Protein AF-A0A212ADD9-F1 (afdb_monomer)

pLDDT: mean 85.12, std 14.36, range [40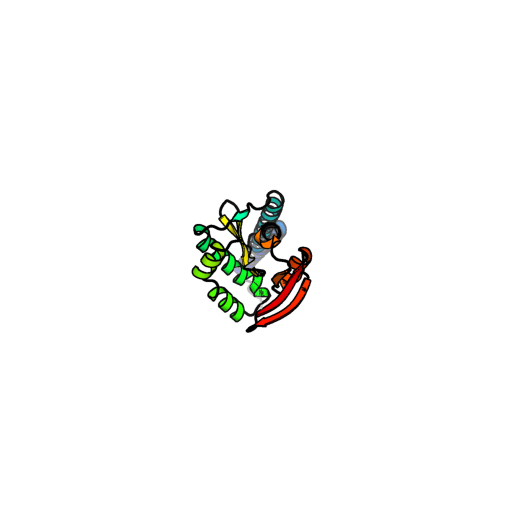.03, 97.88]

Structure (mmCIF, N/CA/C/O backbone):
data_AF-A0A212ADD9-F1
#
_entry.id   AF-A0A212ADD9-F1
#
loop_
_atom_site.group_PDB
_atom_site.id
_atom_site.type_symbol
_atom_site.label_atom_id
_atom_site.label_alt_id
_atom_site.label_comp_id
_atom_site.label_asym_id
_atom_site.label_entity_id
_atom_site.label_seq_id
_atom_site.pdbx_PDB_ins_code
_atom_site.Cartn_x
_atom_site.Cartn_y
_atom_site.Cartn_z
_atom_site.occupancy
_atom_site.B_iso_or_equiv
_atom_site.auth_seq_id
_atom_site.auth_comp_id
_atom_site.auth_asym_id
_atom_site.auth_atom_id
_atom_site.pdbx_PDB_model_num
ATOM 1 N N . MET A 1 1 ? -34.040 -46.787 59.425 1.00 40.03 1 MET A N 1
ATOM 2 C CA . MET A 1 1 ? -32.815 -46.000 59.695 1.00 40.03 1 MET A CA 1
ATOM 3 C C . MET A 1 1 ? -33.076 -44.551 59.298 1.00 40.03 1 MET A C 1
ATOM 5 O O . MET A 1 1 ? -33.265 -44.288 58.118 1.00 40.03 1 MET A O 1
ATOM 9 N N . ALA A 1 2 ? -33.196 -43.635 60.264 1.00 46.44 2 ALA A N 1
ATOM 10 C CA . ALA A 1 2 ? -33.502 -42.228 59.995 1.00 46.44 2 ALA A CA 1
ATOM 11 C C . ALA A 1 2 ? -32.233 -41.482 59.553 1.00 46.44 2 ALA A C 1
ATOM 13 O O . ALA A 1 2 ? -31.226 -41.480 60.258 1.00 46.44 2 ALA A O 1
ATOM 14 N N . LYS A 1 3 ? -32.270 -40.880 58.361 1.00 51.88 3 LYS A N 1
ATOM 15 C CA . LYS A 1 3 ? -31.152 -40.126 57.782 1.00 51.88 3 LYS A CA 1
ATOM 16 C C . LYS A 1 3 ? -31.031 -38.797 58.535 1.00 51.88 3 LYS A C 1
ATOM 18 O O . LYS A 1 3 ? -31.899 -37.940 58.399 1.00 51.88 3 LYS A O 1
ATOM 23 N N . VAL A 1 4 ? -29.988 -38.639 59.351 1.00 55.91 4 VAL A N 1
ATOM 24 C CA . VAL A 1 4 ? -29.702 -37.385 60.065 1.00 55.91 4 VAL A CA 1
ATOM 25 C C . VAL A 1 4 ? -29.345 -36.323 59.026 1.00 55.91 4 VAL A C 1
ATOM 27 O O . VAL A 1 4 ? -28.255 -36.328 58.459 1.00 55.91 4 VAL A O 1
ATOM 30 N N . VAL A 1 5 ? -30.294 -35.441 58.716 1.00 61.91 5 VAL A N 1
ATOM 31 C CA . VAL A 1 5 ? -30.073 -34.323 57.795 1.00 61.91 5 VAL A CA 1
ATOM 32 C C . VAL A 1 5 ? -29.428 -33.190 58.583 1.00 61.91 5 VAL A C 1
ATOM 34 O O . VAL A 1 5 ? -30.044 -32.608 59.475 1.00 61.91 5 VAL A O 1
ATOM 37 N N . ASN A 1 6 ? -28.177 -32.868 58.256 1.00 74.00 6 ASN A N 1
ATOM 38 C CA . ASN A 1 6 ? -27.469 -31.743 58.853 1.00 74.00 6 ASN A CA 1
ATOM 39 C C . ASN A 1 6 ? -28.116 -30.421 58.400 1.00 74.00 6 ASN A C 1
ATOM 41 O O . ASN A 1 6 ? -27.891 -29.919 57.296 1.00 74.00 6 ASN A O 1
ATOM 45 N N . LEU A 1 7 ? -28.938 -29.851 59.280 1.00 70.62 7 LEU A N 1
ATOM 46 C CA . LEU A 1 7 ? -29.730 -28.648 59.016 1.00 70.62 7 LEU A CA 1
ATOM 47 C C . LEU A 1 7 ? -28.865 -27.424 58.654 1.00 70.62 7 LEU A C 1
ATOM 49 O O . LEU A 1 7 ? -29.314 -26.559 57.898 1.00 70.62 7 LEU A O 1
ATOM 53 N N . ARG A 1 8 ? -27.611 -27.354 59.130 1.00 73.81 8 ARG A N 1
ATOM 54 C CA . ARG A 1 8 ? -26.680 -26.261 58.790 1.00 73.8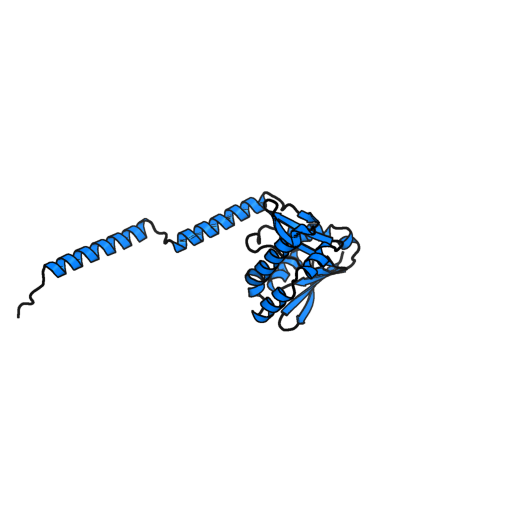1 8 ARG A CA 1
ATOM 55 C C . ARG A 1 8 ? -26.202 -26.355 57.344 1.00 73.81 8 ARG A C 1
ATOM 57 O O . ARG A 1 8 ? -26.135 -25.342 56.649 1.00 73.81 8 ARG A O 1
ATOM 64 N N . GLU A 1 9 ? -25.907 -27.561 56.874 1.00 73.38 9 GLU A N 1
ATOM 65 C CA . GLU A 1 9 ? -25.485 -27.796 55.491 1.00 73.38 9 GLU A CA 1
ATOM 66 C C . GLU A 1 9 ? -26.632 -27.566 54.509 1.00 73.38 9 GLU A C 1
ATOM 68 O O . GLU A 1 9 ? -26.430 -26.925 53.477 1.00 73.38 9 GLU A O 1
ATOM 73 N N . ALA A 1 10 ? -27.848 -27.986 54.872 1.00 76.38 10 ALA A N 1
ATOM 74 C CA . ALA A 1 10 ? -29.056 -27.727 54.093 1.00 76.38 10 ALA A CA 1
ATOM 75 C C . ALA A 1 10 ? -29.343 -26.219 53.955 1.00 76.38 10 ALA A C 1
ATOM 77 O O . ALA A 1 10 ? -29.654 -25.740 52.861 1.00 76.38 10 ALA A O 1
ATOM 78 N N . ARG A 1 11 ? -29.168 -25.444 55.035 1.00 77.62 11 ARG A N 1
ATOM 79 C CA . ARG A 1 11 ? -29.297 -23.978 55.002 1.00 77.62 11 ARG A CA 1
ATOM 80 C C . ARG A 1 11 ? -28.230 -23.330 54.117 1.00 77.62 11 ARG A C 1
ATOM 82 O O . ARG A 1 11 ? -28.560 -22.523 53.253 1.00 77.62 11 ARG A O 1
ATOM 89 N N . LYS A 1 12 ? -26.966 -23.738 54.263 1.00 80.88 12 LYS A N 1
ATOM 90 C CA . LYS A 1 12 ? -25.846 -23.225 53.456 1.00 80.88 12 LYS A CA 1
ATOM 91 C C . LYS A 1 12 ? -25.988 -23.584 51.971 1.00 80.88 12 LYS A C 1
ATOM 93 O O . LYS A 1 12 ? -25.583 -22.816 51.101 1.00 80.88 12 LYS A O 1
ATOM 98 N N . ALA A 1 13 ? -26.551 -24.751 51.656 1.00 79.94 13 ALA A N 1
ATOM 99 C CA . ALA A 1 13 ? -26.873 -25.148 50.288 1.00 79.94 13 ALA A CA 1
ATOM 100 C C . ALA A 1 13 ? -27.988 -24.278 49.690 1.00 79.94 13 ALA A C 1
ATOM 102 O O . ALA A 1 13 ? -27.814 -23.775 48.581 1.00 79.94 13 ALA A O 1
ATOM 103 N N . ARG A 1 14 ? -29.067 -24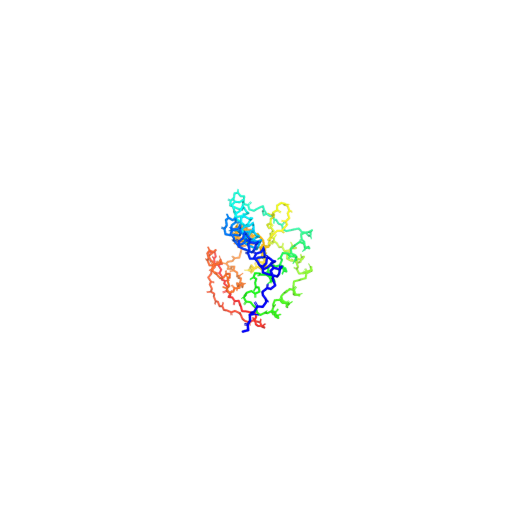.022 50.445 1.00 78.12 14 ARG A N 1
ATOM 104 C CA . ARG A 1 14 ? -30.151 -23.120 50.024 1.00 78.12 14 ARG A CA 1
ATOM 105 C C . ARG A 1 14 ? -29.662 -21.695 49.770 1.00 78.12 14 ARG A C 1
ATOM 107 O O . ARG A 1 14 ? -29.963 -21.156 48.716 1.00 78.12 14 ARG A O 1
ATOM 114 N N . GLU A 1 15 ? -28.849 -21.129 50.664 1.00 85.06 15 GLU A N 1
ATOM 115 C CA . GLU A 1 15 ? -28.294 -19.773 50.497 1.00 85.06 15 GLU A CA 1
ATOM 116 C C . GLU A 1 15 ? -27.381 -19.633 49.267 1.00 85.06 15 GLU A C 1
ATOM 118 O O . GLU A 1 15 ? -27.330 -18.579 48.635 1.00 85.06 15 GLU A O 1
ATOM 123 N N . ARG A 1 16 ? -26.641 -20.688 48.908 1.00 81.94 16 ARG A N 1
ATOM 124 C CA . ARG A 1 16 ? -25.825 -20.693 47.683 1.00 81.94 16 ARG A CA 1
ATOM 125 C C . ARG A 1 16 ? -26.679 -20.822 46.425 1.00 81.94 16 ARG A C 1
ATOM 127 O O . ARG A 1 16 ? -26.340 -20.215 45.413 1.00 81.94 16 ARG A O 1
ATOM 134 N N . ALA A 1 17 ? -27.760 -21.598 46.488 1.00 84.25 17 ALA A N 1
ATOM 135 C CA . ALA A 1 17 ? -28.694 -21.752 45.380 1.00 84.25 17 ALA A CA 1
ATOM 136 C C . ALA A 1 17 ? -29.438 -20.441 45.082 1.00 84.25 17 ALA A C 1
ATOM 138 O O . ALA A 1 17 ? -29.514 -20.054 43.919 1.00 84.25 17 ALA A O 1
ATOM 139 N N . THR A 1 18 ? -29.896 -19.713 46.108 1.00 83.94 18 THR A N 1
ATOM 140 C CA . THR A 1 18 ? -30.533 -18.399 45.920 1.00 83.94 18 THR A CA 1
ATOM 141 C C . THR A 1 18 ? -29.576 -17.370 45.329 1.00 83.94 18 THR A C 1
ATOM 143 O O . THR A 1 18 ? -29.937 -16.727 44.351 1.00 83.94 18 THR A O 1
ATOM 146 N N . ARG A 1 19 ? -28.329 -17.269 45.814 1.00 81.44 19 ARG A N 1
ATOM 147 C CA . ARG A 1 19 ? -27.345 -16.331 45.232 1.00 81.44 19 ARG A CA 1
ATOM 148 C C . ARG A 1 19 ? -26.979 -16.645 43.780 1.00 81.44 19 ARG A C 1
ATOM 150 O O . ARG A 1 19 ? -26.745 -15.720 43.011 1.00 81.44 19 ARG A O 1
ATOM 157 N N . ARG A 1 20 ? -26.904 -17.928 43.394 1.00 77.69 20 ARG A N 1
ATOM 158 C CA . ARG A 1 20 ? -26.702 -18.311 41.983 1.00 77.69 20 ARG A CA 1
ATOM 159 C C . ARG A 1 20 ? -27.896 -17.903 41.128 1.00 77.69 20 ARG A C 1
ATOM 161 O O . ARG A 1 20 ? -27.691 -17.242 40.123 1.00 77.69 20 ARG A O 1
ATOM 168 N N . ALA A 1 21 ? -29.114 -18.203 41.576 1.00 77.62 21 ALA A N 1
ATOM 169 C CA . ALA A 1 21 ? -30.329 -17.813 40.866 1.00 77.62 21 ALA A CA 1
ATOM 170 C C . ALA A 1 21 ? -30.465 -16.285 40.726 1.00 77.62 21 ALA A C 1
ATOM 172 O O . ALA A 1 21 ? -30.852 -15.802 39.669 1.00 77.62 21 ALA A O 1
ATOM 173 N N . GLU A 1 22 ? -30.097 -15.513 41.753 1.00 76.62 22 GLU A N 1
ATOM 174 C CA . GLU A 1 22 ? -30.037 -14.045 41.685 1.00 76.62 22 GLU A CA 1
ATOM 175 C C . GLU A 1 22 ? -28.942 -13.550 40.731 1.00 76.62 22 GLU A C 1
ATOM 177 O O . GLU A 1 22 ? -29.154 -12.582 40.004 1.00 76.62 22 GLU A O 1
ATOM 182 N N . GLY A 1 23 ? -27.780 -14.210 40.704 1.00 72.56 23 GLY A N 1
ATOM 183 C CA . GLY A 1 23 ? -26.703 -13.927 39.754 1.00 72.56 23 GLY A CA 1
ATOM 184 C C . GLY A 1 23 ? -27.125 -14.169 38.305 1.00 72.56 23 GLY A C 1
ATOM 185 O O . GLY A 1 23 ? -26.918 -13.299 37.462 1.00 72.56 23 GLY A O 1
ATOM 186 N N . ASP A 1 24 ? -27.786 -15.295 38.041 1.00 71.00 24 ASP A N 1
ATOM 187 C CA . ASP A 1 24 ? -28.308 -15.665 36.723 1.00 71.00 24 ASP A CA 1
ATOM 188 C C . ASP A 1 24 ? -29.462 -14.739 36.303 1.00 71.00 24 ASP A C 1
ATOM 190 O O . ASP A 1 24 ? -29.506 -14.274 35.165 1.00 71.00 24 ASP A O 1
ATOM 194 N N . ALA A 1 25 ? -30.357 -14.382 37.232 1.00 67.88 25 ALA A N 1
ATOM 195 C CA . ALA A 1 25 ? -31.442 -13.433 36.992 1.00 67.88 25 ALA A CA 1
ATOM 196 C C . ALA A 1 25 ? -30.924 -12.012 36.727 1.00 67.88 25 ALA A C 1
ATOM 198 O O . ALA A 1 25 ? -31.444 -11.328 35.850 1.00 67.88 25 ALA A O 1
ATOM 199 N N . ASN A 1 26 ? -29.879 -11.563 37.429 1.00 66.62 26 ASN A N 1
ATOM 200 C CA . ASN A 1 26 ? -29.232 -10.280 37.158 1.00 66.62 26 ASN A CA 1
ATOM 201 C C . ASN A 1 26 ? -28.443 -10.312 35.841 1.00 66.62 26 ASN A C 1
ATOM 203 O O . ASN A 1 26 ? -28.488 -9.346 35.085 1.00 66.62 26 ASN A O 1
ATOM 207 N N . ALA A 1 27 ? -27.779 -11.421 35.513 1.00 64.19 27 ALA A N 1
ATOM 208 C CA . ALA A 1 27 ? -27.134 -11.601 34.215 1.00 64.19 27 ALA A CA 1
ATOM 209 C C . ALA A 1 27 ? -28.157 -11.573 33.068 1.00 64.19 27 ALA A C 1
ATOM 211 O O . ALA A 1 27 ? -27.908 -10.919 32.064 1.00 64.19 27 ALA A O 1
ATOM 212 N N . ALA A 1 28 ? -29.331 -12.189 33.238 1.00 63.34 28 ALA A N 1
ATOM 213 C CA . ALA A 1 28 ? -30.429 -12.134 32.273 1.00 63.34 28 ALA A CA 1
ATOM 214 C C . ALA A 1 28 ? -31.087 -10.741 32.197 1.00 63.34 28 ALA A C 1
ATOM 216 O O . ALA A 1 28 ? -31.430 -10.274 31.113 1.00 63.34 28 ALA A O 1
ATOM 217 N N . LYS A 1 29 ? -31.237 -10.047 33.334 1.00 57.06 29 LYS A N 1
ATOM 218 C CA . LYS A 1 29 ? -31.880 -8.723 33.429 1.00 57.06 29 LYS A CA 1
ATOM 219 C C . LYS A 1 29 ? -30.995 -7.579 32.927 1.00 57.06 29 LYS A C 1
ATOM 221 O O . LYS A 1 29 ? -31.513 -6.568 32.465 1.00 57.06 29 LYS A O 1
ATOM 226 N N . PHE A 1 30 ? -29.674 -7.735 32.993 1.00 59.16 30 PHE A N 1
ATOM 227 C CA . PHE A 1 30 ? -28.687 -6.724 32.594 1.00 59.16 30 PHE A CA 1
ATOM 228 C C . PHE A 1 30 ? -27.772 -7.223 31.458 1.00 59.16 30 PHE A C 1
ATOM 230 O O . PHE A 1 30 ? -26.610 -6.820 31.372 1.00 59.16 30 PHE A O 1
ATOM 237 N N . GLY A 1 31 ? -28.311 -8.117 30.617 1.00 60.88 31 GLY A N 1
ATOM 238 C CA . GLY A 1 31 ? -27.663 -9.017 29.653 1.00 60.88 31 GLY A CA 1
ATOM 239 C C . GLY A 1 31 ? -26.659 -8.435 28.673 1.00 60.88 31 GLY A C 1
ATOM 240 O O . GLY A 1 31 ? -26.909 -8.403 27.474 1.00 60.88 31 GLY A O 1
ATOM 241 N N . ARG A 1 32 ? -25.484 -8.064 29.187 1.00 65.06 32 ARG A N 1
ATOM 242 C CA . ARG A 1 32 ? -24.232 -8.016 28.429 1.00 65.06 32 ARG A CA 1
ATOM 243 C C . ARG A 1 32 ? -23.091 -8.470 29.319 1.00 65.06 32 ARG A C 1
ATOM 245 O O . ARG A 1 32 ? -22.771 -7.812 30.320 1.00 65.06 32 ARG A O 1
ATOM 252 N N . THR A 1 33 ? -22.463 -9.571 28.939 1.00 69.75 33 THR A N 1
ATOM 253 C CA . THR A 1 33 ? -21.185 -10.020 29.487 1.00 69.75 33 THR A CA 1
ATOM 254 C C . THR A 1 33 ? -20.092 -8.989 29.187 1.00 69.75 33 THR A C 1
ATOM 256 O O . THR A 1 33 ? -20.212 -8.153 28.290 1.00 69.75 33 THR A O 1
ATOM 259 N N . LYS A 1 34 ? -18.987 -9.024 29.938 1.00 61.81 34 LYS A N 1
ATOM 260 C CA . LYS A 1 34 ? -17.857 -8.105 29.717 1.00 61.81 34 LYS A CA 1
ATOM 261 C C . LYS A 1 34 ? -17.289 -8.210 28.293 1.00 61.81 34 LYS A C 1
ATOM 263 O O . LYS A 1 34 ? -16.933 -7.191 27.713 1.00 61.81 34 LYS A O 1
ATOM 268 N N . ALA A 1 35 ? -17.236 -9.422 27.738 1.00 62.78 35 ALA A N 1
ATOM 269 C CA . ALA A 1 35 ? -16.762 -9.665 26.378 1.00 62.78 35 ALA A CA 1
ATOM 270 C C . ALA A 1 35 ? -17.698 -9.050 25.323 1.00 62.78 35 ALA A C 1
ATOM 272 O O . ALA A 1 35 ? -17.221 -8.412 24.391 1.00 62.78 35 ALA A O 1
ATOM 273 N N . GLU A 1 36 ? -19.016 -9.166 25.499 1.00 66.44 36 GLU A N 1
ATOM 274 C CA . GLU A 1 36 ? -20.003 -8.555 24.595 1.00 66.44 36 GLU A CA 1
ATOM 275 C C . GLU A 1 36 ? -19.952 -7.027 24.644 1.00 66.44 36 GLU A C 1
ATOM 277 O O . GLU A 1 36 ? -19.970 -6.393 23.594 1.00 66.44 36 GLU A O 1
ATOM 282 N N . ARG A 1 37 ? -19.793 -6.430 25.836 1.00 67.62 37 ARG A N 1
ATOM 283 C CA . ARG A 1 37 ? -19.593 -4.975 25.966 1.00 67.62 37 ARG A CA 1
ATOM 284 C C . ARG A 1 37 ? -18.328 -4.512 25.253 1.00 67.62 37 ARG A C 1
ATOM 286 O O . ARG A 1 37 ? -18.373 -3.518 24.548 1.00 67.62 37 ARG A O 1
ATOM 293 N N . GLN A 1 38 ? -17.226 -5.250 25.383 1.00 68.00 38 GLN A N 1
ATOM 294 C CA . GLN A 1 38 ? -15.979 -4.924 24.684 1.00 68.00 38 GLN A CA 1
ATOM 295 C C . GLN A 1 38 ? -16.105 -5.072 23.164 1.00 68.00 38 GLN A C 1
ATOM 297 O O . GLN A 1 38 ? -15.567 -4.251 22.425 1.00 68.00 38 GLN A O 1
ATOM 302 N N . MET A 1 39 ? -16.823 -6.089 22.678 1.00 57.88 39 MET A N 1
ATOM 303 C CA . MET A 1 39 ? -17.095 -6.244 21.247 1.00 57.88 39 MET A CA 1
ATOM 304 C C . MET A 1 39 ? -18.010 -5.137 20.717 1.00 57.88 39 MET A C 1
ATOM 306 O O . MET A 1 39 ? -17.749 -4.618 19.634 1.00 57.88 39 MET A O 1
ATOM 310 N N . GLU A 1 40 ? -19.042 -4.743 21.466 1.00 66.00 40 GLU A N 1
ATOM 311 C CA . GLU A 1 40 ? -19.908 -3.610 21.125 1.00 66.00 40 GLU A CA 1
ATOM 312 C C . GLU A 1 40 ? -19.155 -2.283 21.161 1.00 66.00 40 GLU A C 1
ATOM 314 O O . GLU A 1 40 ? -19.289 -1.506 20.228 1.00 66.00 40 GLU A O 1
ATOM 319 N N . GLU A 1 41 ? -18.332 -2.021 22.175 1.00 63.88 41 GLU A N 1
ATOM 320 C CA . GLU A 1 41 ? -17.497 -0.816 22.248 1.00 63.88 41 GLU A CA 1
ATOM 321 C C . GLU A 1 41 ? -16.495 -0.768 21.093 1.00 63.88 41 GLU A C 1
ATOM 323 O O . GLU A 1 41 ? -16.328 0.275 20.463 1.00 63.88 41 GLU A O 1
ATOM 328 N N . ALA A 1 42 ? -15.875 -1.899 20.747 1.00 61.56 42 ALA A N 1
ATOM 329 C CA . ALA A 1 42 ? -15.003 -1.993 19.582 1.00 61.56 42 ALA A CA 1
ATOM 330 C C . ALA A 1 42 ? -15.776 -1.792 18.268 1.00 61.56 42 ALA A C 1
ATOM 332 O O . ALA A 1 42 ? -15.267 -1.149 17.348 1.00 61.56 42 ALA A O 1
ATOM 333 N N . ARG A 1 43 ? -17.004 -2.315 18.164 1.00 64.62 43 ARG A N 1
ATOM 334 C CA . ARG A 1 43 ? -17.872 -2.153 16.989 1.00 64.62 43 ARG A CA 1
ATOM 335 C C . ARG A 1 43 ? -18.363 -0.715 16.852 1.00 64.62 43 ARG A C 1
ATOM 337 O O . ARG A 1 43 ? -18.207 -0.152 15.779 1.00 64.62 43 ARG A O 1
ATOM 344 N N . ALA A 1 44 ? -18.843 -0.104 17.929 1.00 55.88 44 ALA A N 1
ATOM 345 C CA . ALA A 1 44 ? -19.264 1.292 17.992 1.00 55.88 44 ALA A CA 1
ATOM 346 C C . ALA A 1 44 ? -18.085 2.251 17.773 1.00 55.88 44 ALA A C 1
ATOM 348 O O . ALA A 1 44 ? -18.237 3.282 17.125 1.00 55.88 44 ALA A O 1
ATOM 349 N N . GLY A 1 45 ? -16.891 1.898 18.258 1.00 59.62 45 GLY A N 1
ATOM 350 C CA . GLY A 1 45 ? -15.647 2.602 17.956 1.00 59.62 45 GLY A CA 1
ATOM 351 C C . GLY A 1 45 ? -15.320 2.556 16.464 1.00 59.62 45 GLY A C 1
ATOM 352 O O . GLY A 1 45 ? -15.047 3.595 15.870 1.00 59.62 45 GLY A O 1
ATOM 353 N N . LYS A 1 46 ? -15.426 1.380 15.830 1.00 56.47 46 LYS A N 1
ATOM 354 C CA . LYS A 1 46 ? -15.288 1.236 14.370 1.00 56.47 46 LYS A CA 1
ATOM 355 C C . LYS A 1 46 ? -16.367 2.001 13.605 1.00 56.47 46 LYS A C 1
ATOM 357 O O . LYS A 1 46 ? -16.037 2.626 12.611 1.00 56.47 46 LYS A O 1
ATOM 362 N N . GLU A 1 47 ? -17.616 1.983 14.066 1.00 44.75 47 GLU A N 1
ATOM 363 C CA . GLU A 1 47 ? -18.754 2.676 13.442 1.00 44.75 47 GLU A CA 1
ATOM 364 C C . GLU A 1 47 ? -18.619 4.198 13.518 1.00 44.75 47 GLU A C 1
ATOM 366 O O . GLU A 1 47 ? -18.785 4.875 12.508 1.00 44.75 47 GLU A O 1
ATOM 371 N N . ARG A 1 48 ? -18.238 4.754 14.675 1.00 54.81 48 ARG A N 1
ATOM 372 C CA . ARG A 1 48 ? -17.917 6.186 14.797 1.00 54.81 48 ARG A CA 1
ATOM 373 C C . ARG A 1 48 ? -16.764 6.565 13.883 1.00 54.81 48 ARG A C 1
ATOM 375 O O . ARG A 1 48 ? -16.866 7.518 13.125 1.00 54.81 48 ARG A O 1
ATOM 382 N N . ALA A 1 49 ? -15.707 5.763 13.883 1.00 57.25 49 ALA A N 1
ATOM 383 C CA . ALA A 1 49 ? -14.535 6.035 13.073 1.00 57.25 49 ALA A CA 1
ATOM 384 C C . ALA A 1 49 ? -14.790 5.836 11.558 1.00 57.25 49 ALA A C 1
ATOM 386 O O . ALA A 1 49 ? -14.133 6.472 10.732 1.00 57.25 49 ALA A O 1
ATOM 387 N N . PHE A 1 50 ? -15.764 4.998 11.191 1.00 48.78 50 PHE A N 1
ATOM 388 C CA . PHE A 1 50 ? -16.311 4.847 9.841 1.00 48.78 50 PHE A CA 1
ATOM 389 C C . PHE A 1 50 ? -17.129 6.078 9.422 1.00 48.78 50 PHE A C 1
ATOM 391 O O . PHE A 1 50 ? -16.893 6.623 8.346 1.00 48.78 50 PHE A O 1
ATOM 398 N N . LEU A 1 51 ? -18.027 6.569 10.283 1.00 50.31 51 LEU A N 1
ATOM 399 C CA . LEU A 1 51 ? -18.827 7.776 10.033 1.00 50.31 51 LEU A CA 1
ATOM 400 C C . LEU A 1 51 ? -17.964 9.046 9.953 1.00 50.31 51 LEU A C 1
ATOM 402 O O . LEU A 1 51 ? -18.189 9.883 9.079 1.00 50.31 51 LEU A O 1
ATOM 406 N N . ASP A 1 52 ? -16.940 9.162 10.799 1.00 53.72 52 ASP A N 1
ATOM 407 C CA . ASP A 1 52 ? -15.972 10.263 10.752 1.00 53.72 52 ASP A CA 1
ATOM 408 C C . ASP A 1 52 ? -15.091 10.184 9.493 1.00 53.72 52 ASP A C 1
ATOM 410 O O . ASP A 1 52 ? -14.816 11.205 8.862 1.00 53.72 52 ASP A O 1
ATOM 414 N N . GLY A 1 53 ? -14.724 8.970 9.061 1.00 48.50 53 GLY A N 1
ATOM 415 C CA . GLY A 1 53 ? -13.986 8.731 7.814 1.00 48.50 53 GLY A CA 1
ATOM 416 C C . GLY A 1 53 ? -14.769 9.082 6.544 1.00 48.50 53 GLY A C 1
ATOM 417 O O . GLY A 1 53 ? -14.168 9.429 5.534 1.00 48.50 53 GLY A O 1
ATOM 418 N N . HIS A 1 54 ? -16.104 9.054 6.591 1.00 46.75 54 HIS A N 1
ATOM 419 C CA . HIS A 1 54 ? -16.956 9.507 5.487 1.00 46.75 54 HIS A CA 1
ATOM 420 C C . HIS A 1 54 ? -17.098 11.036 5.400 1.00 46.75 54 HIS A C 1
ATOM 422 O O . HIS A 1 54 ? -17.476 11.540 4.342 1.00 46.75 54 HIS A O 1
ATOM 428 N N . ARG A 1 55 ? -16.818 11.788 6.476 1.00 47.53 55 ARG A N 1
ATOM 429 C CA . ARG A 1 55 ? -16.977 13.257 6.498 1.00 47.53 55 ARG A CA 1
ATOM 430 C C . ARG A 1 55 ? -15.713 14.034 6.147 1.00 47.53 55 ARG A C 1
ATOM 432 O O . ARG A 1 55 ? -15.823 15.217 5.835 1.00 47.53 55 ARG A O 1
ATOM 439 N N . LEU A 1 56 ? -14.544 13.403 6.173 1.00 54.69 56 LEU A N 1
ATOM 440 C CA . LEU A 1 56 ? -13.275 14.049 5.855 1.00 54.69 56 LEU A CA 1
ATOM 441 C C . LEU A 1 56 ? -12.536 13.188 4.837 1.00 54.69 56 LEU A C 1
ATOM 443 O O . LEU A 1 56 ? -12.148 12.062 5.139 1.00 54.69 56 LEU A O 1
ATOM 447 N N . GLN A 1 57 ? -12.341 13.718 3.625 1.00 66.19 57 GLN A N 1
ATOM 448 C CA . GLN A 1 57 ? -11.340 13.147 2.728 1.00 66.19 57 GLN A CA 1
ATOM 449 C C . GLN A 1 57 ? -10.021 13.088 3.512 1.00 66.19 57 GLN A C 1
ATOM 451 O O . GLN A 1 57 ? -9.671 14.091 4.143 1.00 66.19 57 GLN A O 1
ATOM 456 N N . PRO A 1 58 ? -9.328 11.937 3.552 1.00 81.31 58 PRO A N 1
ATOM 457 C CA . PRO A 1 58 ? -8.069 11.850 4.272 1.00 81.31 58 PRO A CA 1
ATOM 458 C C . PRO A 1 58 ? -7.118 12.904 3.710 1.00 81.31 58 PRO A C 1
ATOM 460 O O . PRO A 1 58 ? -7.016 13.066 2.493 1.00 81.31 58 PRO A O 1
ATOM 463 N N . GLU A 1 59 ? -6.435 13.625 4.593 1.00 92.69 59 GLU A N 1
ATOM 464 C CA . GLU A 1 59 ? -5.383 14.539 4.169 1.00 92.69 59 GLU A CA 1
ATOM 465 C C . GLU A 1 59 ? -4.280 13.703 3.514 1.00 92.69 59 GLU A C 1
ATOM 467 O O . GLU A 1 59 ? -3.723 12.799 4.140 1.00 92.69 59 GLU A O 1
ATOM 472 N N . ILE A 1 60 ? -4.006 13.962 2.237 1.00 95.75 60 ILE A N 1
ATOM 473 C CA . ILE A 1 60 ? -2.973 13.264 1.476 1.00 95.75 60 ILE A CA 1
ATOM 474 C C . ILE A 1 60 ? -1.931 14.279 1.037 1.00 95.75 60 ILE A C 1
ATOM 476 O O . ILE A 1 60 ? -2.257 15.297 0.426 1.00 95.75 60 ILE A O 1
ATOM 480 N N . ARG A 1 61 ? -0.665 13.966 1.309 1.00 96.44 61 ARG A N 1
ATOM 481 C CA . ARG A 1 61 ? 0.486 14.761 0.872 1.00 96.44 61 ARG A CA 1
ATOM 482 C C . ARG A 1 61 ? 1.604 13.871 0.351 1.00 96.44 61 ARG A C 1
ATOM 484 O O . ARG A 1 61 ? 1.576 12.650 0.524 1.00 96.44 61 ARG A O 1
ATOM 491 N N . ARG A 1 62 ? 2.606 14.489 -0.275 1.00 97.06 62 ARG A N 1
ATOM 492 C CA . ARG A 1 62 ? 3.859 13.804 -0.606 1.00 97.06 62 ARG A CA 1
ATOM 493 C C . ARG A 1 62 ? 4.507 13.280 0.678 1.00 97.06 62 ARG A C 1
ATOM 495 O O . ARG A 1 62 ? 4.470 13.951 1.711 1.00 97.06 62 ARG A O 1
ATOM 502 N N . ALA A 1 63 ? 5.065 12.078 0.602 1.00 97.19 63 ALA A N 1
ATOM 503 C CA . ALA A 1 63 ? 5.837 11.497 1.687 1.00 97.19 63 ALA A CA 1
ATOM 504 C C . ALA A 1 63 ? 7.130 12.296 1.915 1.00 97.19 63 ALA A C 1
ATOM 506 O O . ALA A 1 63 ? 7.764 12.757 0.965 1.00 97.19 63 ALA A O 1
ATOM 507 N N . GLU A 1 64 ? 7.540 12.418 3.169 1.00 97.00 64 GLU A N 1
ATOM 508 C CA . GLU A 1 64 ? 8.755 13.108 3.592 1.00 97.00 64 GLU A CA 1
ATOM 509 C C . GLU A 1 64 ? 9.677 12.141 4.339 1.00 97.00 64 GLU A C 1
ATOM 511 O O . GLU A 1 64 ? 9.232 11.134 4.889 1.00 97.00 64 GLU A O 1
ATOM 516 N N . ALA A 1 65 ? 10.978 12.443 4.405 1.00 95.56 65 ALA A N 1
ATOM 517 C CA . ALA A 1 65 ? 11.959 11.557 5.043 1.00 95.56 65 ALA A CA 1
ATOM 518 C C . ALA A 1 65 ? 11.603 11.222 6.508 1.00 95.56 65 ALA A C 1
ATOM 520 O O . ALA A 1 65 ? 11.849 10.102 6.967 1.00 95.56 65 ALA A O 1
ATOM 521 N N . GLY A 1 66 ? 10.966 12.161 7.218 1.00 95.81 66 GLY A N 1
ATOM 522 C CA . GLY 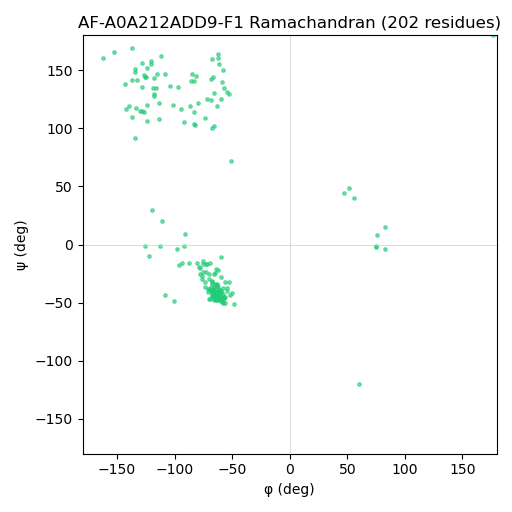A 1 66 ? 10.479 11.971 8.587 1.00 95.81 66 GLY A CA 1
ATOM 523 C C . GLY A 1 66 ? 9.375 10.914 8.732 1.00 95.81 66 GLY A C 1
ATOM 524 O O . GLY A 1 66 ? 9.219 10.351 9.814 1.00 95.81 66 GLY A O 1
ATOM 525 N N . ASP A 1 67 ? 8.660 10.570 7.656 1.00 96.81 67 ASP A N 1
ATOM 526 C CA . ASP A 1 67 ? 7.569 9.588 7.690 1.00 96.81 67 ASP A CA 1
ATOM 527 C C . ASP A 1 67 ? 8.078 8.138 7.774 1.00 96.81 67 ASP A C 1
ATOM 529 O O . ASP A 1 67 ? 7.324 7.235 8.142 1.00 96.81 67 ASP A O 1
ATOM 533 N N . THR A 1 68 ? 9.356 7.894 7.460 1.00 95.69 68 THR A N 1
ATOM 534 C CA . THR A 1 68 ? 9.935 6.553 7.246 1.00 95.69 68 THR A CA 1
ATOM 535 C C . THR A 1 68 ? 9.581 5.551 8.348 1.00 95.69 68 THR A C 1
ATOM 537 O O . THR A 1 68 ? 9.083 4.458 8.067 1.00 95.69 68 THR A O 1
ATOM 540 N N . SER A 1 69 ? 9.798 5.923 9.611 1.00 93.94 69 SER A N 1
ATOM 541 C CA . SER A 1 69 ? 9.532 5.043 10.755 1.00 93.94 69 SER A CA 1
ATOM 542 C C . SER A 1 69 ? 8.041 4.747 10.927 1.00 93.94 69 SER A C 1
ATOM 544 O O . SER A 1 69 ? 7.674 3.611 11.229 1.00 93.94 69 SER A O 1
ATOM 546 N N . ALA A 1 70 ? 7.174 5.742 10.717 1.00 95.31 70 ALA A N 1
ATOM 547 C CA . ALA A 1 70 ? 5.727 5.572 10.821 1.00 95.31 70 ALA A CA 1
ATOM 548 C C . ALA A 1 70 ? 5.198 4.663 9.702 1.00 95.31 70 ALA A C 1
ATOM 550 O O . ALA A 1 70 ? 4.439 3.730 9.963 1.00 95.31 70 ALA A O 1
ATOM 551 N N . LEU A 1 71 ? 5.667 4.867 8.470 1.00 96.38 71 LEU A N 1
ATOM 552 C CA . LEU A 1 71 ? 5.279 4.050 7.321 1.00 96.38 71 LEU A CA 1
ATOM 553 C C . LEU A 1 71 ? 5.708 2.595 7.471 1.00 96.38 71 LEU A C 1
ATOM 555 O O . LEU A 1 71 ? 4.922 1.694 7.181 1.00 96.38 71 LEU A O 1
ATOM 559 N N . LEU A 1 72 ? 6.914 2.349 7.985 1.00 95.88 72 LEU A N 1
ATOM 560 C CA . LEU A 1 72 ? 7.371 0.988 8.246 1.00 95.88 72 LEU A CA 1
ATOM 561 C C . LEU A 1 72 ? 6.447 0.266 9.241 1.00 95.88 72 LEU A C 1
ATOM 563 O O . LEU A 1 72 ? 6.084 -0.890 9.026 1.00 95.88 72 LEU A O 1
ATOM 567 N N . GLN A 1 73 ? 5.992 0.961 10.292 1.00 95.12 73 GLN A N 1
ATOM 568 C CA . GLN A 1 73 ? 5.024 0.402 11.240 1.00 95.12 73 GLN A CA 1
ATOM 569 C C . GLN A 1 73 ? 3.672 0.104 10.585 1.00 95.12 73 GLN A C 1
ATOM 571 O O . GLN A 1 73 ? 3.116 -0.971 10.821 1.00 95.12 73 GLN A O 1
ATOM 576 N N . VAL A 1 74 ? 3.153 1.018 9.759 1.00 96.31 74 VAL A N 1
ATOM 577 C CA . VAL A 1 74 ? 1.898 0.817 9.013 1.00 96.31 74 VAL A CA 1
ATOM 578 C C . VAL A 1 74 ? 1.991 -0.431 8.135 1.00 96.31 74 VAL A C 1
ATOM 580 O O . VAL A 1 74 ? 1.113 -1.292 8.197 1.00 96.31 74 VAL A O 1
ATOM 583 N N . ILE A 1 75 ? 3.081 -0.575 7.377 1.00 95.25 75 ILE A N 1
ATOM 584 C CA . ILE A 1 75 ? 3.305 -1.717 6.482 1.00 95.25 75 ILE A CA 1
ATOM 585 C C . ILE A 1 75 ? 3.401 -3.020 7.277 1.00 95.25 75 ILE A C 1
ATOM 587 O O . ILE A 1 75 ? 2.707 -3.982 6.956 1.00 95.25 75 ILE A O 1
ATOM 591 N N . HIS A 1 76 ? 4.195 -3.062 8.352 1.00 94.81 76 HIS A N 1
ATOM 592 C CA . HIS A 1 76 ? 4.328 -4.266 9.179 1.00 94.81 76 HIS A CA 1
ATOM 593 C C . HIS A 1 76 ? 2.995 -4.686 9.808 1.00 94.81 76 HIS A C 1
ATOM 595 O O . HIS A 1 76 ? 2.676 -5.877 9.844 1.00 94.81 76 HIS A O 1
ATOM 601 N N . ARG A 1 77 ? 2.191 -3.724 10.283 1.00 96.00 77 ARG A N 1
ATOM 602 C CA . ARG A 1 77 ? 0.852 -4.003 10.822 1.00 96.00 77 ARG A CA 1
ATOM 603 C C . ARG A 1 77 ? -0.086 -4.528 9.742 1.00 96.00 77 ARG A C 1
ATOM 605 O O . ARG A 1 77 ? -0.746 -5.535 9.979 1.00 96.00 77 ARG A O 1
ATOM 612 N N . ALA A 1 78 ? -0.128 -3.890 8.573 1.00 94.12 78 ALA A N 1
ATOM 613 C CA . ALA A 1 78 ? -0.956 -4.336 7.456 1.00 94.12 78 ALA A CA 1
ATOM 614 C C . ALA A 1 78 ? -0.572 -5.756 7.006 1.00 94.12 78 ALA A C 1
ATOM 616 O O . ALA A 1 78 ? -1.428 -6.637 6.931 1.00 94.12 78 ALA A O 1
ATOM 617 N N . LEU A 1 79 ? 0.724 -6.029 6.830 1.00 94.19 79 LEU A N 1
ATOM 618 C CA . LEU A 1 79 ? 1.210 -7.359 6.467 1.00 94.19 79 LEU A CA 1
ATOM 619 C C . LEU A 1 79 ? 0.786 -8.426 7.484 1.00 94.19 79 LEU A C 1
ATOM 621 O O . LEU A 1 79 ? 0.197 -9.436 7.107 1.00 94.19 79 LEU A O 1
ATOM 625 N N . ARG A 1 80 ? 1.027 -8.188 8.777 1.00 95.19 80 ARG A N 1
ATOM 626 C CA . ARG A 1 80 ? 0.763 -9.182 9.829 1.00 95.19 80 ARG A CA 1
ATOM 627 C C . ARG A 1 80 ? -0.710 -9.353 10.195 1.00 95.19 80 ARG A C 1
ATOM 629 O O . ARG A 1 80 ? -1.064 -10.397 10.729 1.00 95.19 80 ARG A O 1
ATOM 636 N N . GLN A 1 81 ? -1.561 -8.355 9.957 1.00 93.50 81 GLN A N 1
ATOM 637 C CA . GLN A 1 81 ? -2.961 -8.397 10.404 1.00 93.50 81 GLN A CA 1
ATOM 638 C C . GLN A 1 81 ? -3.958 -8.598 9.266 1.00 93.50 81 GLN A C 1
ATOM 640 O O . GLN A 1 81 ? -4.914 -9.360 9.419 1.00 93.50 81 GLN A O 1
ATOM 645 N N . THR A 1 82 ? -3.771 -7.900 8.145 1.00 89.25 82 THR A N 1
ATOM 646 C CA . THR A 1 82 ? -4.751 -7.898 7.051 1.00 89.25 82 THR A CA 1
ATOM 647 C C . THR A 1 82 ? -4.313 -8.833 5.941 1.00 89.25 82 THR A C 1
ATOM 649 O O . THR A 1 82 ? -5.079 -9.719 5.570 1.00 89.25 82 THR A O 1
ATOM 652 N N . ASN A 1 83 ? -3.056 -8.736 5.504 1.00 87.19 83 ASN A N 1
ATOM 653 C CA . ASN A 1 83 ? -2.541 -9.553 4.402 1.00 87.19 83 ASN A CA 1
ATOM 654 C C . ASN A 1 83 ? -2.202 -10.985 4.843 1.00 87.19 83 ASN A C 1
ATOM 656 O O . ASN A 1 83 ? -2.162 -11.883 4.011 1.00 87.19 83 ASN A O 1
ATOM 660 N N . ALA A 1 84 ? -2.008 -11.234 6.142 1.00 90.19 84 ALA A N 1
ATOM 661 C CA . ALA A 1 84 ? -1.758 -12.573 6.689 1.00 90.19 84 ALA A CA 1
ATOM 662 C C . ALA A 1 84 ? -2.886 -13.587 6.424 1.00 90.19 84 ALA A C 1
ATOM 664 O O . ALA A 1 84 ? -2.707 -14.780 6.642 1.00 90.19 84 ALA A O 1
ATOM 665 N N . ARG A 1 85 ? -4.046 -13.124 5.946 1.00 88.94 85 ARG A N 1
ATOM 666 C CA . ARG A 1 85 ? -5.151 -13.975 5.488 1.00 88.94 85 ARG A CA 1
ATOM 667 C C . ARG A 1 85 ? -4.910 -14.562 4.096 1.00 88.94 85 ARG A C 1
ATOM 669 O O . ARG A 1 85 ? -5.459 -15.614 3.794 1.00 88.94 85 ARG A O 1
ATOM 676 N N . ASP A 1 86 ? -4.101 -13.888 3.282 1.00 86.75 86 ASP A N 1
ATOM 677 C CA . ASP A 1 86 ? -3.872 -14.227 1.874 1.00 86.75 86 ASP A CA 1
ATOM 678 C C . ASP A 1 86 ? -2.612 -15.075 1.665 1.00 86.75 86 ASP A C 1
ATOM 680 O O . ASP A 1 86 ? -2.452 -15.698 0.615 1.00 86.75 86 ASP A O 1
ATOM 684 N N . TYR A 1 87 ? -1.712 -15.104 2.653 1.00 88.62 87 TYR A N 1
ATOM 685 C CA . TYR A 1 87 ? -0.387 -15.702 2.517 1.00 88.62 87 TYR A CA 1
ATOM 686 C C . TYR A 1 87 ? -0.014 -16.592 3.707 1.00 88.62 87 TYR A C 1
ATOM 688 O O . TYR A 1 87 ? -0.370 -16.284 4.847 1.00 88.62 87 TYR A O 1
ATOM 696 N N . PRO A 1 88 ? 0.782 -17.655 3.486 1.00 92.00 88 PRO A N 1
ATOM 697 C CA . PRO A 1 88 ? 1.360 -18.433 4.576 1.00 92.00 88 PRO A CA 1
ATOM 698 C C . PRO A 1 88 ? 2.221 -17.570 5.524 1.00 92.00 88 PRO A C 1
ATOM 700 O O . PRO A 1 88 ? 2.891 -16.644 5.058 1.00 92.00 88 PRO A O 1
ATOM 703 N N . PRO A 1 89 ? 2.324 -17.907 6.827 1.00 93.56 89 PRO A N 1
ATOM 704 C CA . PRO A 1 89 ? 3.108 -17.125 7.790 1.00 93.56 89 PRO A CA 1
ATOM 705 C C . PRO A 1 89 ? 4.572 -16.891 7.387 1.00 93.56 89 PRO A C 1
ATOM 707 O O . PRO A 1 89 ? 5.099 -15.800 7.583 1.00 93.56 89 PRO A O 1
ATOM 710 N N . ALA A 1 90 ? 5.220 -17.882 6.765 1.00 93.88 90 ALA A N 1
ATOM 711 C CA . ALA A 1 90 ? 6.600 -17.750 6.289 1.00 93.88 90 ALA A CA 1
ATOM 712 C C . ALA A 1 90 ? 6.754 -16.660 5.210 1.00 93.88 90 ALA A C 1
ATOM 714 O O . ALA A 1 90 ? 7.745 -15.932 5.199 1.00 93.88 90 ALA A O 1
ATOM 715 N N . VAL A 1 91 ? 5.751 -16.509 4.337 1.00 93.88 91 VAL A N 1
ATOM 716 C CA . VAL A 1 91 ? 5.713 -15.446 3.323 1.00 93.88 91 VAL A CA 1
ATOM 717 C C . VAL A 1 91 ? 5.554 -14.085 3.994 1.00 93.88 91 VAL A C 1
ATOM 719 O O . VAL A 1 91 ? 6.271 -13.152 3.644 1.00 93.88 91 VAL A O 1
ATOM 722 N N . ILE A 1 92 ? 4.676 -13.974 4.997 1.00 94.88 92 ILE A N 1
ATOM 723 C CA . ILE A 1 92 ? 4.486 -12.731 5.757 1.00 94.88 92 ILE A CA 1
ATOM 724 C C . ILE A 1 92 ? 5.781 -12.285 6.435 1.00 94.88 92 ILE A C 1
ATOM 726 O O . ILE A 1 92 ? 6.170 -11.131 6.284 1.00 94.88 92 ILE A O 1
ATOM 730 N N . GLU A 1 93 ? 6.482 -13.178 7.132 1.00 95.31 93 GLU A N 1
ATOM 731 C CA . GLU A 1 93 ? 7.728 -12.816 7.819 1.00 95.31 93 GLU A CA 1
ATOM 732 C C . GLU A 1 93 ? 8.858 -12.458 6.844 1.00 95.31 93 GLU A C 1
ATOM 734 O O . GLU A 1 93 ? 9.633 -11.532 7.105 1.00 95.31 93 GLU A O 1
ATOM 739 N N . ARG A 1 94 ? 8.911 -13.106 5.674 1.00 94.56 94 ARG A N 1
ATOM 740 C CA . ARG A 1 94 ? 9.820 -12.705 4.592 1.00 94.56 94 ARG A CA 1
ATOM 741 C C . ARG A 1 94 ? 9.488 -11.305 4.081 1.00 94.56 94 ARG A C 1
ATOM 743 O O . ARG A 1 94 ? 10.392 -10.483 3.964 1.00 94.56 94 ARG A O 1
ATOM 750 N N . LEU A 1 95 ? 8.215 -11.020 3.800 1.00 92.56 95 LEU A N 1
ATOM 751 C CA . LEU A 1 95 ? 7.777 -9.701 3.339 1.00 92.56 95 LEU A CA 1
ATOM 752 C C . LEU A 1 95 ? 8.085 -8.619 4.375 1.00 92.56 95 LEU A C 1
ATOM 754 O O . LEU A 1 95 ? 8.664 -7.599 4.017 1.00 92.56 95 LEU A O 1
ATOM 758 N N . VAL A 1 96 ? 7.776 -8.860 5.652 1.00 94.62 96 VAL A N 1
ATOM 759 C CA . VAL A 1 96 ? 8.110 -7.952 6.762 1.00 94.62 96 VAL A CA 1
ATOM 760 C C . VAL A 1 96 ? 9.614 -7.677 6.799 1.00 94.62 96 VAL A C 1
ATOM 762 O O . VAL A 1 96 ? 10.021 -6.526 6.872 1.00 94.62 96 VAL A O 1
ATOM 765 N N . THR A 1 97 ? 10.449 -8.709 6.665 1.00 94.38 97 THR A N 1
ATOM 766 C CA . THR A 1 97 ? 11.915 -8.557 6.652 1.00 94.38 97 THR A CA 1
ATOM 767 C C . THR A 1 97 ? 12.419 -7.817 5.404 1.00 94.38 97 THR A C 1
ATOM 769 O O . THR A 1 97 ? 13.413 -7.093 5.462 1.00 94.38 97 THR A O 1
ATOM 772 N N . ALA A 1 98 ? 11.732 -7.965 4.269 1.00 92.06 98 ALA A N 1
ATOM 773 C CA . ALA A 1 98 ? 12.074 -7.312 3.008 1.00 92.06 98 ALA A CA 1
ATOM 774 C C . ALA A 1 98 ? 11.705 -5.816 2.961 1.00 92.06 98 ALA A C 1
ATOM 776 O O . ALA A 1 98 ? 12.159 -5.106 2.052 1.00 92.06 98 ALA A O 1
ATOM 777 N N . PHE A 1 99 ? 10.887 -5.326 3.899 1.00 92.69 99 PHE A N 1
ATOM 778 C CA . PHE A 1 99 ? 10.635 -3.901 4.092 1.00 92.69 99 PHE A CA 1
ATOM 779 C C . PHE A 1 99 ? 11.615 -3.342 5.122 1.00 92.69 99 PHE A C 1
ATOM 781 O O . PHE A 1 99 ? 11.504 -3.560 6.322 1.00 92.69 99 PHE A O 1
ATOM 788 N N . THR A 1 100 ? 12.597 -2.594 4.630 1.00 93.38 100 THR A N 1
ATOM 789 C CA . THR A 1 100 ? 13.630 -1.959 5.451 1.00 93.38 100 THR A CA 1
ATOM 790 C C . THR A 1 100 ? 13.478 -0.445 5.437 1.00 93.38 100 THR A C 1
ATOM 792 O O . THR A 1 100 ? 12.870 0.122 4.527 1.00 93.38 100 THR A O 1
ATOM 795 N N . VAL A 1 101 ? 14.096 0.230 6.408 1.00 93.06 101 VAL A N 1
ATOM 796 C CA . VAL A 1 101 ? 14.196 1.700 6.440 1.00 93.06 101 VAL A CA 1
ATOM 797 C C . VAL A 1 101 ? 14.750 2.235 5.116 1.00 93.06 101 VAL A C 1
ATOM 799 O O . VAL A 1 101 ? 14.204 3.181 4.563 1.00 93.06 101 VAL A O 1
ATOM 802 N N . GLN A 1 102 ? 15.780 1.589 4.566 1.00 93.81 102 GLN A N 1
ATOM 803 C CA . GLN A 1 102 ? 16.407 1.964 3.298 1.00 93.81 102 GLN A CA 1
ATOM 804 C C . GLN A 1 102 ? 15.434 1.840 2.124 1.00 93.81 102 GLN A C 1
ATOM 806 O O . GLN A 1 102 ? 15.378 2.724 1.274 1.00 93.81 102 GLN A O 1
ATOM 811 N N . ARG A 1 103 ? 14.634 0.768 2.086 1.00 93.31 103 ARG A N 1
ATOM 812 C CA . ARG A 1 103 ? 13.639 0.566 1.029 1.00 93.31 103 ARG A CA 1
ATOM 813 C C . ARG A 1 103 ? 12.516 1.597 1.101 1.00 93.31 103 ARG A C 1
ATOM 815 O O . ARG A 1 103 ? 12.103 2.111 0.069 1.00 93.31 103 ARG A O 1
ATOM 822 N N . ILE A 1 104 ? 12.041 1.923 2.303 1.00 94.81 104 ILE A N 1
ATOM 823 C CA . ILE A 1 104 ? 11.027 2.970 2.487 1.00 94.81 104 ILE A CA 1
ATOM 824 C C . ILE A 1 104 ? 11.596 4.347 2.136 1.00 94.81 104 ILE A C 1
ATOM 826 O O . ILE A 1 104 ? 10.946 5.098 1.416 1.00 94.81 104 ILE A O 1
ATOM 830 N N . ALA A 1 105 ? 12.825 4.653 2.553 1.00 94.00 105 ALA A N 1
ATOM 831 C CA . ALA A 1 105 ? 13.500 5.893 2.180 1.00 94.00 105 ALA A CA 1
ATOM 832 C C . ALA A 1 105 ? 13.658 6.026 0.655 1.00 94.00 105 ALA A C 1
ATOM 834 O O . ALA A 1 105 ? 13.418 7.101 0.112 1.00 94.00 105 ALA A O 1
ATOM 835 N N . ALA A 1 106 ? 13.984 4.936 -0.048 1.00 93.31 106 ALA A N 1
ATOM 836 C CA . ALA A 1 106 ? 14.052 4.925 -1.509 1.00 93.31 106 ALA A CA 1
ATOM 837 C C . ALA A 1 106 ? 12.685 5.198 -2.161 1.00 93.31 106 ALA A C 1
ATOM 839 O O . ALA A 1 106 ? 12.611 5.973 -3.111 1.00 93.31 106 ALA A O 1
ATOM 840 N N . LEU A 1 107 ? 11.598 4.627 -1.624 1.00 93.38 107 LEU A N 1
ATOM 841 C CA . LEU A 1 107 ? 10.239 4.936 -2.088 1.00 93.38 107 LEU A CA 1
ATOM 842 C C . LEU A 1 107 ? 9.898 6.416 -1.874 1.00 93.38 107 LEU A C 1
ATOM 844 O O . LEU A 1 107 ? 9.374 7.052 -2.780 1.00 93.38 107 LEU A O 1
ATOM 848 N N . ILE A 1 108 ? 10.210 6.972 -0.698 1.00 95.56 108 ILE A N 1
ATOM 849 C CA . ILE A 1 108 ? 9.978 8.389 -0.365 1.00 95.56 108 ILE A CA 1
ATOM 850 C C . ILE A 1 108 ? 10.765 9.319 -1.296 1.00 95.56 108 ILE A C 1
ATOM 852 O O . ILE A 1 108 ? 10.231 10.331 -1.744 1.00 95.56 108 ILE A O 1
ATOM 856 N N . ALA A 1 109 ? 12.017 8.973 -1.606 1.00 94.25 109 ALA A N 1
ATOM 857 C CA . ALA A 1 109 ? 12.859 9.746 -2.518 1.00 94.25 109 ALA A CA 1
ATOM 858 C C . ALA A 1 109 ? 12.384 9.676 -3.981 1.00 94.25 109 ALA A C 1
ATOM 860 O O . ALA A 1 109 ? 12.796 10.495 -4.803 1.00 94.25 109 ALA A O 1
ATOM 861 N N . GLY A 1 110 ? 11.524 8.708 -4.307 1.00 91.88 110 GLY A N 1
ATOM 862 C CA . GLY A 1 110 ? 10.924 8.556 -5.622 1.00 91.88 110 GLY A CA 1
ATOM 863 C C . GLY A 1 110 ? 10.054 9.752 -6.037 1.00 91.88 110 GLY A C 1
ATOM 864 O O . GLY A 1 110 ? 9.648 10.586 -5.216 1.00 91.88 110 GLY A O 1
ATOM 865 N N . PRO A 1 111 ? 9.739 9.854 -7.338 1.00 88.44 111 PRO A N 1
ATOM 866 C CA . PRO A 1 111 ? 9.013 11.001 -7.868 1.00 88.44 111 PRO A CA 1
ATOM 867 C C . PRO A 1 111 ? 7.550 11.028 -7.398 1.00 88.44 111 PRO A C 1
ATOM 869 O O . PRO A 1 111 ? 7.011 12.105 -7.163 1.00 88.44 111 PRO A O 1
ATOM 872 N N . CYS A 1 112 ? 6.940 9.864 -7.148 1.00 94.12 112 CYS A N 1
ATOM 873 C CA . CYS A 1 112 ? 5.534 9.759 -6.774 1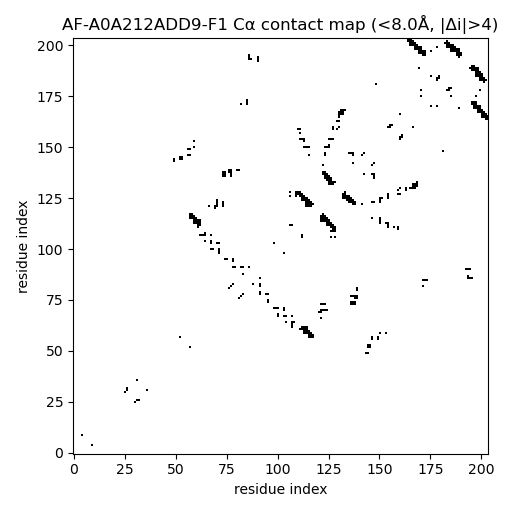.00 94.12 112 CYS A CA 1
ATOM 874 C C . CYS A 1 112 ? 5.339 8.804 -5.587 1.00 94.12 112 CYS A C 1
ATOM 876 O O . CYS A 1 112 ? 5.166 7.596 -5.742 1.00 94.12 112 CYS A O 1
ATOM 878 N N . CYS A 1 113 ? 5.367 9.366 -4.380 1.00 96.69 113 CYS A N 1
ATOM 879 C CA . CYS A 1 113 ? 5.146 8.659 -3.123 1.00 96.69 113 CYS A CA 1
ATOM 880 C C . CYS A 1 113 ? 4.291 9.534 -2.207 1.00 96.69 113 CYS A C 1
ATOM 882 O O . CYS A 1 113 ? 4.675 10.659 -1.881 1.00 96.69 113 CYS A O 1
ATOM 884 N N . HIS A 1 114 ? 3.116 9.036 -1.830 1.00 97.44 114 HIS A N 1
ATOM 885 C CA . HIS A 1 114 ? 2.109 9.791 -1.093 1.00 97.44 114 HIS A CA 1
ATOM 886 C C . HIS A 1 114 ? 1.695 9.061 0.176 1.00 97.44 114 HIS A C 1
ATOM 888 O O . HIS A 1 114 ? 1.577 7.833 0.196 1.00 97.44 114 HIS A O 1
ATOM 894 N N . VAL A 1 115 ? 1.430 9.841 1.219 1.00 97.88 115 VAL A N 1
ATOM 895 C CA . VAL A 1 115 ? 0.948 9.354 2.509 1.00 97.88 115 VAL A CA 1
ATOM 896 C C . VAL A 1 115 ? -0.425 9.922 2.807 1.00 97.88 115 VAL A C 1
ATOM 898 O O . VAL A 1 115 ? -0.703 11.079 2.499 1.00 97.88 115 VAL A O 1
ATOM 901 N N . ALA A 1 116 ? -1.273 9.104 3.423 1.00 97.25 116 ALA A N 1
ATOM 902 C CA . ALA A 1 116 ? -2.530 9.552 4.003 1.00 97.25 116 ALA A CA 1
ATOM 903 C C . ALA A 1 116 ? -2.330 9.789 5.497 1.00 97.25 116 ALA A C 1
ATOM 905 O O . ALA A 1 116 ? -1.728 8.951 6.174 1.00 97.25 116 ALA A O 1
ATOM 906 N N . LEU A 1 117 ? -2.850 10.900 6.009 1.00 95.69 117 LEU A N 1
ATOM 907 C CA . LEU A 1 117 ? -2.725 11.300 7.403 1.00 95.69 117 LEU A CA 1
ATOM 908 C C . LEU A 1 117 ? -4.059 11.161 8.146 1.00 95.69 117 LEU A C 1
ATOM 910 O O . LEU A 1 117 ? -5.136 11.386 7.596 1.00 95.69 117 LEU A O 1
ATOM 914 N N . SER A 1 118 ? -3.972 10.826 9.430 1.00 90.06 118 SER A N 1
ATOM 915 C CA . SER A 1 118 ? -5.073 10.887 10.394 1.00 90.06 118 SER A CA 1
ATOM 916 C C . SER A 1 118 ? -4.554 11.567 11.656 1.00 90.06 118 SER A C 1
ATOM 918 O O . SER A 1 118 ? -3.598 11.089 12.267 1.00 90.06 118 SER A O 1
ATOM 920 N N . GLY A 1 119 ? -5.116 12.727 12.011 1.00 86.25 119 GLY A N 1
ATOM 921 C CA . GLY A 1 119 ? -4.608 13.539 13.126 1.00 86.25 119 GLY A CA 1
ATOM 922 C C . GLY A 1 119 ? -3.121 13.891 12.978 1.00 86.25 119 GLY A C 1
ATOM 923 O O . GLY A 1 119 ? -2.366 13.776 13.942 1.00 86.25 119 GLY A O 1
ATOM 924 N N . GLY A 1 120 ? -2.679 14.210 11.755 1.00 87.50 120 GLY A N 1
ATOM 925 C CA . GLY A 1 120 ? -1.282 14.524 11.429 1.00 87.50 120 GLY A CA 1
ATOM 926 C C . GLY A 1 120 ? -0.324 13.326 11.371 1.00 87.50 120 GLY A C 1
ATOM 927 O O . GLY A 1 120 ? 0.850 13.510 11.063 1.00 87.50 120 GLY A O 1
ATOM 928 N N . HIS A 1 121 ? -0.791 12.102 11.635 1.00 91.94 121 HIS A N 1
ATOM 929 C CA . HIS A 1 121 ? 0.049 10.902 11.638 1.00 91.94 121 HIS A CA 1
ATOM 930 C C . HIS A 1 121 ? -0.162 10.064 10.370 1.00 91.94 121 HIS A C 1
ATOM 932 O O . HIS A 1 121 ? -1.317 9.845 9.994 1.00 91.94 121 HIS A O 1
ATOM 938 N N . PRO A 1 122 ? 0.902 9.540 9.732 1.00 96.25 122 PRO A N 1
ATOM 939 C CA . PRO A 1 122 ? 0.768 8.638 8.591 1.00 96.25 122 PRO A CA 1
ATOM 940 C C . PRO A 1 122 ? -0.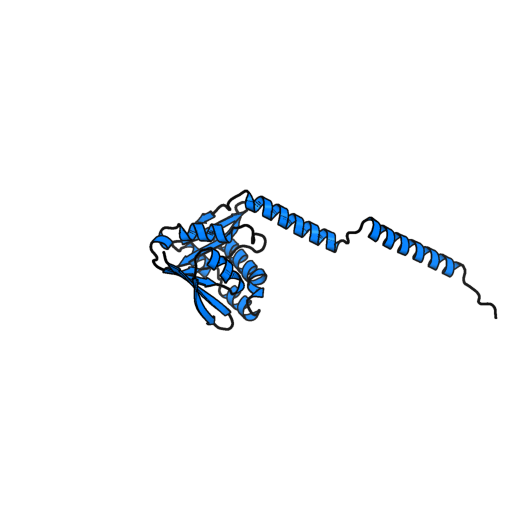009 7.364 8.937 1.00 96.25 122 PRO A C 1
ATOM 942 O O . PRO A 1 122 ? 0.356 6.621 9.848 1.00 96.25 122 PRO A O 1
ATOM 945 N N . VAL A 1 123 ? -1.067 7.097 8.172 1.00 96.56 123 VAL A N 1
ATOM 946 C CA . VAL A 1 123 ? -1.915 5.898 8.283 1.00 96.56 123 VAL A CA 1
ATOM 947 C C . VAL A 1 123 ? -2.045 5.133 6.969 1.00 96.56 123 VAL A C 1
ATOM 949 O O . VAL A 1 123 ? -2.701 4.097 6.925 1.00 96.56 123 VAL A O 1
ATOM 952 N N . GLY A 1 124 ? -1.428 5.607 5.891 1.00 95.94 124 GLY A N 1
ATOM 953 C CA . GLY A 1 124 ? -1.382 4.887 4.628 1.00 95.94 124 GLY A CA 1
ATOM 954 C C . GLY A 1 124 ? -0.287 5.400 3.706 1.00 95.94 124 GLY A C 1
ATOM 955 O O . GLY A 1 124 ? 0.198 6.515 3.879 1.00 95.94 124 GLY A O 1
ATOM 956 N N . LEU A 1 125 ? 0.084 4.568 2.740 1.00 97.12 125 LEU A N 1
ATOM 957 C CA . LEU A 1 125 ? 1.123 4.795 1.743 1.00 97.12 125 LEU A CA 1
ATOM 958 C C . LEU A 1 125 ? 0.624 4.322 0.381 1.00 97.12 125 LEU A C 1
ATOM 960 O O . LEU A 1 125 ? -0.009 3.270 0.293 1.00 97.12 125 LEU A O 1
ATOM 964 N N . ALA A 1 126 ? 0.962 5.058 -0.670 1.00 96.38 126 ALA A N 1
ATOM 965 C CA . ALA A 1 126 ? 0.966 4.553 -2.036 1.00 96.38 126 ALA A CA 1
ATOM 966 C C . ALA A 1 126 ? 2.142 5.167 -2.799 1.00 96.38 126 ALA A C 1
ATOM 968 O O . ALA A 1 126 ? 2.413 6.363 -2.672 1.00 96.38 126 ALA A O 1
ATOM 969 N N . ALA A 1 127 ? 2.831 4.355 -3.596 1.00 96.25 127 ALA A N 1
ATOM 970 C CA . ALA A 1 127 ? 3.968 4.803 -4.387 1.00 96.25 127 ALA A CA 1
ATOM 971 C C . ALA A 1 127 ? 3.890 4.281 -5.823 1.00 96.25 127 ALA A C 1
ATOM 973 O O . ALA A 1 127 ? 3.336 3.213 -6.085 1.00 96.25 127 ALA A O 1
ATOM 974 N N . LEU A 1 128 ? 4.461 5.032 -6.756 1.00 94.62 128 LEU A N 1
ATOM 975 C CA . LEU A 1 128 ? 4.652 4.636 -8.145 1.00 94.62 128 LEU A CA 1
ATOM 976 C C . LEU A 1 128 ? 6.152 4.600 -8.440 1.00 94.62 128 LEU A C 1
ATOM 978 O O . LEU A 1 128 ? 6.867 5.570 -8.193 1.00 94.62 128 LEU A O 1
ATOM 982 N N . GLU A 1 129 ? 6.613 3.479 -8.984 1.00 91.94 129 GLU A N 1
ATOM 983 C CA . GLU A 1 129 ? 7.993 3.273 -9.411 1.00 91.94 129 GLU A CA 1
ATOM 984 C C . GLU A 1 129 ? 7.990 2.879 -10.892 1.00 91.94 129 GLU A C 1
ATOM 986 O O . GLU A 1 129 ? 7.582 1.771 -11.251 1.00 91.94 129 GLU A O 1
ATOM 991 N N . GLY A 1 130 ? 8.396 3.809 -11.761 1.00 91.69 130 GLY A N 1
ATOM 992 C CA . GLY A 1 130 ? 8.258 3.644 -13.208 1.00 91.69 130 GLY A CA 1
ATOM 993 C C . GLY A 1 130 ? 6.791 3.480 -13.604 1.00 91.69 130 GLY A C 1
ATOM 994 O O . GLY A 1 130 ? 5.969 4.352 -13.335 1.00 91.69 130 GLY A O 1
ATOM 995 N N . ASP A 1 131 ? 6.457 2.347 -14.216 1.00 93.94 131 ASP A N 1
ATOM 996 C CA . ASP A 1 131 ? 5.096 2.008 -14.633 1.00 93.94 131 ASP A CA 1
ATOM 997 C C . ASP A 1 131 ? 4.299 1.225 -13.580 1.00 93.94 131 ASP A C 1
ATOM 999 O O . ASP A 1 131 ? 3.138 0.875 -13.811 1.00 93.94 131 ASP A O 1
ATOM 1003 N N . ARG A 1 132 ? 4.905 0.911 -12.429 1.00 94.69 132 ARG A N 1
ATOM 1004 C CA . ARG A 1 132 ? 4.329 -0.031 -11.475 1.00 94.69 132 ARG A CA 1
ATOM 1005 C C . ARG A 1 132 ? 3.938 0.643 -10.168 1.00 94.69 132 ARG A C 1
ATOM 1007 O O . ARG A 1 132 ? 4.772 1.200 -9.456 1.00 94.69 132 ARG A O 1
ATOM 1014 N N . VAL A 1 133 ? 2.661 0.529 -9.815 1.00 94.38 133 VAL A N 1
ATOM 1015 C CA . VAL A 1 133 ? 2.163 0.904 -8.492 1.00 94.38 133 VAL A CA 1
ATOM 1016 C C . VAL A 1 133 ? 2.729 -0.084 -7.478 1.00 94.38 133 VAL A C 1
ATOM 1018 O O . VAL A 1 133 ? 2.582 -1.304 -7.599 1.00 94.38 133 VAL A O 1
ATOM 1021 N N . ARG A 1 134 ? 3.410 0.456 -6.474 1.00 85.31 134 ARG A N 1
ATOM 1022 C CA . ARG A 1 134 ? 4.062 -0.275 -5.394 1.00 85.31 134 ARG A CA 1
ATOM 1023 C C . ARG A 1 134 ? 3.481 0.150 -4.051 1.00 85.31 134 ARG A C 1
ATOM 1025 O O . ARG A 1 134 ? 3.002 1.267 -3.874 1.00 85.31 134 ARG A O 1
ATOM 1032 N N . SER A 1 135 ? 3.597 -0.754 -3.082 1.00 82.12 135 SER A N 1
ATOM 1033 C CA . SER A 1 135 ? 3.462 -0.445 -1.656 1.00 82.12 135 SER A CA 1
ATOM 1034 C C . SER A 1 135 ? 2.190 0.325 -1.282 1.00 82.12 135 SER A C 1
ATOM 1036 O O . SER A 1 135 ? 2.262 1.319 -0.563 1.00 82.12 135 SER A O 1
ATOM 1038 N N . VAL A 1 136 ? 1.030 -0.136 -1.759 1.00 92.75 136 VAL A N 1
ATOM 1039 C CA . VAL A 1 136 ? -0.265 0.414 -1.341 1.00 92.75 136 VAL A CA 1
ATOM 1040 C C . VAL A 1 136 ? -0.675 -0.253 -0.034 1.00 92.75 136 VAL A C 1
ATOM 1042 O O . VAL A 1 136 ? -1.104 -1.405 -0.022 1.00 92.75 136 VAL A O 1
ATOM 1045 N N . PHE A 1 137 ? -0.528 0.467 1.073 1.00 95.12 137 PHE A N 1
ATOM 1046 C CA . PHE A 1 137 ? -0.855 -0.029 2.407 1.00 95.12 137 PHE A CA 1
ATOM 1047 C C . PHE A 1 137 ? -1.676 1.002 3.168 1.00 95.12 137 PHE A C 1
ATOM 1049 O O . PHE A 1 137 ? -1.415 2.198 3.098 1.00 95.12 137 PHE A O 1
ATOM 1056 N N . VAL A 1 138 ? -2.653 0.530 3.936 1.00 95.44 138 VAL A N 1
ATOM 1057 C CA . VAL A 1 138 ? -3.421 1.344 4.884 1.00 95.44 138 VAL A CA 1
ATOM 1058 C C . VAL A 1 138 ? -3.385 0.631 6.226 1.00 95.44 138 VAL A C 1
ATOM 1060 O O . VAL A 1 138 ? -3.561 -0.589 6.277 1.00 95.44 138 VAL A O 1
ATOM 1063 N N . ASP A 1 139 ? -3.153 1.378 7.302 1.00 95.56 139 ASP A N 1
ATOM 1064 C CA . ASP A 1 139 ? -3.134 0.859 8.666 1.00 95.56 139 ASP A CA 1
ATOM 1065 C C . ASP A 1 139 ? -4.455 0.119 8.954 1.00 95.56 139 ASP A C 1
ATOM 1067 O O . ASP A 1 139 ? -5.528 0.668 8.679 1.00 95.56 139 ASP A O 1
ATOM 1071 N N . PRO A 1 140 ? -4.419 -1.113 9.502 1.00 94.00 140 PRO A N 1
ATOM 1072 C CA . PRO A 1 140 ? -5.617 -1.919 9.735 1.00 94.00 140 PRO A CA 1
ATOM 1073 C C . PRO A 1 140 ? -6.728 -1.211 10.520 1.00 94.00 140 PRO A C 1
ATOM 1075 O O . PRO A 1 140 ? -7.906 -1.454 10.260 1.00 94.00 140 PRO A O 1
ATOM 1078 N N . ALA A 1 141 ? -6.389 -0.309 11.449 1.00 92.31 141 ALA A N 1
ATOM 1079 C CA . ALA A 1 141 ? -7.386 0.436 12.218 1.00 92.31 141 ALA A CA 1
ATOM 1080 C C . ALA A 1 141 ? -8.123 1.496 11.376 1.00 92.31 141 ALA A C 1
ATOM 1082 O O . ALA A 1 141 ? -9.196 1.960 11.767 1.00 92.31 141 ALA A O 1
ATOM 1083 N N . HIS A 1 142 ? -7.570 1.862 10.219 1.00 92.81 142 HIS A N 1
ATOM 1084 C CA . HIS A 1 142 ? -8.055 2.910 9.321 1.00 92.81 142 HIS A CA 1
ATOM 1085 C C . HIS A 1 142 ? -8.575 2.368 7.975 1.00 92.81 142 HIS A C 1
ATOM 1087 O O . HIS A 1 142 ? -9.064 3.134 7.143 1.00 92.81 142 HIS A O 1
ATOM 1093 N N . GLN A 1 143 ? -8.518 1.052 7.756 1.00 89.62 143 GLN A N 1
ATOM 1094 C CA . GLN A 1 143 ? -9.080 0.403 6.570 1.00 89.62 143 GLN A CA 1
ATOM 1095 C C . GLN A 1 143 ? -10.616 0.475 6.529 1.00 89.62 143 GLN A C 1
ATOM 1097 O O . GLN A 1 143 ? -11.281 0.692 7.541 1.00 89.62 143 GLN A O 1
ATOM 1102 N N . GLY A 1 144 ? -11.188 0.301 5.332 1.00 87.50 144 GLY A N 1
ATOM 1103 C CA . GLY A 1 144 ? -12.640 0.365 5.111 1.00 87.50 144 GLY A CA 1
ATOM 1104 C C . GLY A 1 144 ? -13.230 1.781 5.116 1.00 87.50 144 GLY A C 1
ATOM 1105 O O . GLY A 1 144 ? -14.443 1.929 5.067 1.00 87.50 144 GLY A O 1
ATOM 1106 N N . ARG A 1 145 ? -12.384 2.820 5.154 1.00 89.38 145 ARG A N 1
ATOM 1107 C CA . ARG A 1 145 ? -12.788 4.239 5.201 1.00 89.38 145 ARG A CA 1
ATOM 1108 C C . ARG A 1 145 ? -12.477 5.012 3.915 1.00 89.38 145 ARG A C 1
ATOM 1110 O O . ARG A 1 145 ? -12.287 6.218 3.942 1.00 89.38 145 ARG A O 1
ATOM 1117 N N . GLY A 1 146 ? -12.295 4.312 2.797 1.00 90.19 146 GLY A N 1
ATOM 1118 C CA . GLY A 1 146 ? -11.969 4.933 1.505 1.00 90.19 146 GLY A CA 1
ATOM 1119 C C . GLY A 1 146 ? -10.523 5.431 1.334 1.00 90.19 146 GLY A C 1
ATOM 1120 O O . GLY A 1 146 ? -10.171 5.853 0.238 1.00 90.19 146 GLY A O 1
ATOM 1121 N N . ILE A 1 147 ? -9.656 5.319 2.351 1.00 94.00 147 ILE A N 1
ATOM 1122 C CA . ILE A 1 147 ? -8.268 5.827 2.308 1.00 94.00 147 ILE A CA 1
ATOM 1123 C C . ILE A 1 147 ? -7.452 5.235 1.153 1.00 94.00 147 ILE A C 1
ATOM 1125 O O . ILE A 1 147 ? -6.787 5.973 0.432 1.00 94.00 147 ILE A O 1
ATOM 1129 N N . GLY A 1 148 ? -7.525 3.917 0.941 1.00 93.00 148 GLY A N 1
ATOM 1130 C CA . GLY A 1 148 ? -6.804 3.267 -0.159 1.00 93.00 148 GLY A CA 1
ATOM 1131 C C . GLY A 1 148 ? -7.252 3.783 -1.529 1.00 93.00 148 GLY A C 1
ATOM 1132 O O . GLY A 1 148 ? -6.424 4.021 -2.403 1.00 93.00 148 GLY A O 1
ATOM 1133 N N . GLY A 1 149 ? -8.556 4.022 -1.701 1.00 93.25 149 GLY A N 1
ATOM 1134 C CA . GLY A 1 149 ? -9.103 4.608 -2.923 1.00 93.25 149 GLY A CA 1
ATOM 1135 C C . GLY A 1 149 ? -8.624 6.045 -3.136 1.00 93.25 149 GLY A C 1
ATOM 1136 O O . GLY A 1 149 ? -8.204 6.380 -4.239 1.00 93.25 149 GLY A O 1
ATOM 1137 N N . ALA A 1 150 ? -8.617 6.864 -2.080 1.00 93.75 150 ALA A N 1
ATOM 1138 C CA . ALA A 1 150 ? -8.124 8.239 -2.136 1.00 93.75 150 ALA A CA 1
ATOM 1139 C C . ALA A 1 150 ? -6.629 8.298 -2.505 1.00 93.75 150 ALA A C 1
ATOM 1141 O O . ALA A 1 150 ? -6.261 9.006 -3.437 1.00 93.75 150 ALA A O 1
ATOM 1142 N N . LEU A 1 151 ? -5.787 7.477 -1.864 1.00 95.69 151 LEU A N 1
ATOM 1143 C CA . LEU A 1 151 ? -4.362 7.352 -2.201 1.00 95.69 151 LEU A CA 1
ATOM 1144 C C . LEU A 1 151 ? -4.145 6.964 -3.668 1.00 95.69 151 LEU A C 1
ATOM 1146 O O . LEU A 1 151 ? -3.324 7.568 -4.358 1.00 95.69 151 LEU A O 1
ATOM 1150 N N . MET A 1 152 ? -4.904 5.983 -4.162 1.00 95.31 152 MET A N 1
ATOM 1151 C CA . MET A 1 152 ? -4.823 5.564 -5.560 1.00 95.31 152 MET A CA 1
ATOM 1152 C C . MET A 1 152 ? -5.262 6.671 -6.519 1.00 95.31 152 MET A C 1
ATOM 1154 O O . MET A 1 152 ? -4.609 6.877 -7.536 1.00 95.31 152 MET A O 1
ATOM 1158 N N . GLN A 1 153 ? -6.329 7.410 -6.212 1.00 93.50 153 GLN A N 1
ATOM 1159 C CA . GLN A 1 153 ? -6.770 8.537 -7.039 1.00 93.50 153 GLN A CA 1
ATOM 1160 C C . GLN A 1 153 ? -5.726 9.655 -7.093 1.00 93.50 153 GLN A C 1
ATOM 1162 O O . GLN A 1 153 ? -5.475 10.188 -8.177 1.00 93.50 153 GLN A O 1
ATOM 1167 N N . THR A 1 154 ? -5.084 9.974 -5.964 1.00 94.12 154 THR A N 1
ATOM 1168 C CA . THR A 1 154 ? -3.963 10.921 -5.922 1.00 94.12 154 THR A CA 1
ATOM 1169 C C . THR A 1 154 ? -2.827 10.451 -6.823 1.00 94.12 154 THR A C 1
ATOM 1171 O O . THR A 1 154 ? -2.376 11.209 -7.678 1.00 94.12 154 THR A O 1
ATOM 1174 N N . LEU A 1 155 ? -2.424 9.183 -6.698 1.00 93.50 155 LEU A N 1
ATOM 1175 C CA . LEU A 1 155 ? -1.356 8.599 -7.506 1.00 93.50 155 LEU A CA 1
ATOM 1176 C C . LEU A 1 155 ? -1.697 8.634 -9.002 1.00 93.50 155 LEU A C 1
ATOM 1178 O O . LEU A 1 155 ? -0.897 9.105 -9.797 1.00 93.50 155 LEU A O 1
ATOM 1182 N N . LEU A 1 156 ? -2.903 8.217 -9.391 1.00 91.88 156 LEU A N 1
ATOM 1183 C CA . LEU A 1 156 ? -3.368 8.208 -10.786 1.00 91.88 156 LEU A CA 1
ATOM 1184 C C . LEU A 1 156 ? -3.500 9.613 -11.400 1.00 91.88 156 LEU A C 1
ATOM 1186 O O . LEU A 1 156 ? -3.467 9.772 -12.623 1.00 91.88 156 LEU A O 1
ATOM 1190 N N . SER A 1 157 ? -3.678 10.628 -10.556 1.00 92.19 157 SER A N 1
ATOM 1191 C CA . SER A 1 157 ? -3.770 12.030 -10.966 1.00 92.19 157 SER A CA 1
ATOM 1192 C C . SER A 1 157 ? -2.404 12.717 -11.047 1.00 92.19 157 SER A C 1
ATOM 1194 O O . SER A 1 157 ? -2.311 13.783 -11.669 1.00 92.19 157 SER A O 1
ATOM 1196 N N . ALA A 1 158 ? -1.362 12.122 -10.460 1.00 92.00 158 ALA A N 1
ATOM 1197 C CA . ALA A 1 158 ? -0.004 12.649 -10.459 1.00 92.00 158 ALA A CA 1
ATOM 1198 C C . ALA A 1 158 ? 0.612 12.609 -11.872 1.00 92.00 158 ALA A C 1
ATOM 1200 O O . ALA A 1 158 ? 0.338 11.657 -12.611 1.00 92.00 158 ALA A O 1
ATOM 1201 N N . PRO A 1 159 ? 1.412 13.617 -12.275 1.00 92.38 159 PRO A N 1
ATOM 1202 C CA . PRO A 1 159 ? 2.017 13.691 -13.608 1.00 92.38 159 PRO A CA 1
ATOM 1203 C C . PRO A 1 159 ? 2.743 12.410 -14.027 1.00 92.38 159 PRO A C 1
ATOM 1205 O O . PRO A 1 159 ? 2.534 11.937 -15.139 1.00 92.38 159 PRO A O 1
ATOM 1208 N N . GLU A 1 160 ? 3.480 11.789 -13.107 1.00 92.88 160 GLU A N 1
ATOM 1209 C CA . GLU A 1 160 ? 4.239 10.558 -13.339 1.00 92.88 160 GLU A CA 1
ATOM 1210 C C . GLU A 1 160 ? 3.331 9.419 -13.815 1.00 92.88 160 GLU A C 1
ATOM 1212 O O . GLU A 1 160 ? 3.650 8.704 -14.758 1.00 92.88 160 GLU A O 1
ATOM 1217 N N . ALA A 1 161 ? 2.149 9.277 -13.209 1.00 91.06 161 ALA A N 1
ATOM 1218 C CA . ALA A 1 161 ? 1.169 8.282 -13.628 1.00 91.06 161 ALA A CA 1
ATOM 1219 C C . ALA A 1 161 ? 0.494 8.653 -14.956 1.00 91.06 161 ALA A C 1
ATOM 1221 O O . ALA A 1 161 ? -0.034 7.780 -15.645 1.00 91.06 161 ALA A O 1
ATOM 1222 N N . LYS A 1 162 ? 0.468 9.944 -15.316 1.00 90.56 162 LYS A N 1
ATOM 1223 C CA . LYS A 1 162 ? -0.125 10.408 -16.576 1.00 90.56 162 LYS A CA 1
ATOM 1224 C C . LYS A 1 162 ? 0.756 10.123 -17.787 1.00 90.56 162 LYS A C 1
ATOM 1226 O O . LYS A 1 162 ? 0.216 9.944 -18.876 1.00 90.56 162 LYS A O 1
ATOM 1231 N N . GLU A 1 163 ? 2.067 10.089 -17.586 1.00 91.94 163 GLU A N 1
ATOM 1232 C CA . GLU A 1 163 ? 3.069 9.824 -18.623 1.00 91.94 163 GLU A CA 1
ATOM 1233 C C . GLU A 1 163 ? 3.227 8.329 -18.929 1.00 91.94 163 GLU A C 1
ATOM 1235 O O . GLU A 1 163 ? 3.760 7.961 -19.974 1.00 91.94 163 GLU A O 1
ATOM 1240 N N . VAL A 1 164 ? 2.724 7.459 -18.052 1.00 93.06 164 VAL A N 1
ATOM 1241 C CA . VAL A 1 164 ? 2.772 6.007 -18.222 1.00 93.06 164 VAL A CA 1
ATOM 1242 C C . VAL A 1 164 ? 1.562 5.523 -19.043 1.00 93.06 164 VAL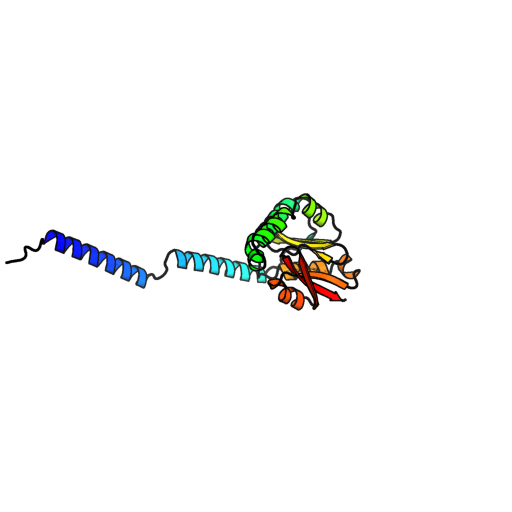 A C 1
ATOM 1244 O O . VAL A 1 164 ? 0.424 5.649 -18.585 1.00 93.06 164 VAL A O 1
ATOM 1247 N N . PRO A 1 165 ? 1.761 4.899 -20.224 1.00 94.44 165 PRO A N 1
ATOM 1248 C CA . PRO A 1 165 ? 0.650 4.407 -21.050 1.00 94.44 165 PRO A CA 1
ATOM 1249 C C . PRO A 1 165 ? -0.119 3.239 -20.417 1.00 94.44 165 PRO A C 1
ATOM 1251 O O . PRO A 1 165 ? -1.323 3.081 -20.633 1.00 94.44 165 PRO A O 1
ATOM 1254 N N . VAL A 1 166 ? 0.588 2.397 -19.657 1.00 96.44 166 VAL A N 1
ATOM 1255 C CA . VAL A 1 166 ? 0.037 1.211 -18.995 1.00 96.44 166 VAL A CA 1
ATOM 1256 C C . VAL A 1 166 ? 0.593 1.122 -17.584 1.00 96.44 166 VAL A C 1
ATOM 1258 O O . VAL A 1 166 ? 1.769 0.819 -17.405 1.00 96.44 166 VAL A O 1
ATOM 1261 N N . LEU A 1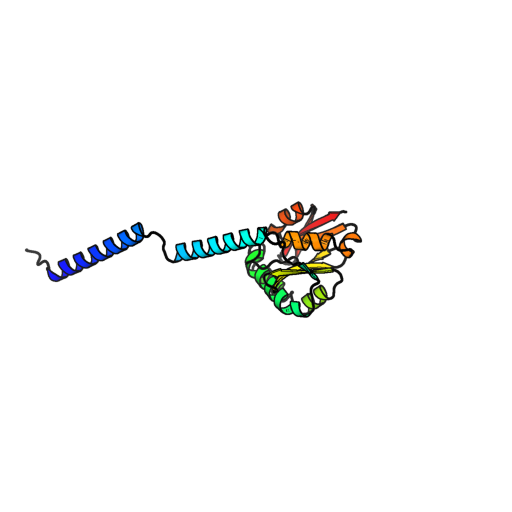 167 ? -0.258 1.363 -16.591 1.00 96.69 167 LEU A N 1
ATOM 1262 C CA . LEU A 1 167 ? 0.091 1.176 -15.188 1.00 96.69 167 LEU A CA 1
ATOM 1263 C C . LEU A 1 167 ? -0.075 -0.285 -14.797 1.00 96.69 167 LEU A C 1
ATOM 1265 O O . LEU A 1 167 ? -1.048 -0.928 -15.192 1.00 96.69 167 LEU A O 1
ATOM 1269 N N . ARG A 1 168 ? 0.844 -0.797 -13.983 1.00 96.88 168 ARG A N 1
ATOM 1270 C CA . ARG A 1 168 ? 0.877 -2.198 -13.549 1.00 96.88 168 ARG A CA 1
ATOM 1271 C C . ARG A 1 168 ? 0.873 -2.309 -12.035 1.00 96.88 168 ARG A C 1
ATOM 1273 O O . ARG A 1 168 ? 1.403 -1.443 -11.348 1.00 96.88 168 ARG A O 1
ATOM 1280 N N . LEU A 1 169 ? 0.342 -3.402 -11.506 1.00 95.94 169 LEU A N 1
ATOM 1281 C CA . LEU A 1 169 ? 0.485 -3.767 -10.097 1.00 95.94 169 LEU A CA 1
ATOM 1282 C C . LEU A 1 169 ? 0.398 -5.277 -9.897 1.00 95.94 169 LEU A C 1
ATOM 1284 O O . LEU A 1 169 ? -0.034 -6.004 -10.789 1.00 95.94 169 LEU A O 1
ATOM 1288 N N . ASP A 1 170 ? 0.812 -5.722 -8.714 1.00 94.50 170 ASP A N 1
ATOM 1289 C CA . ASP A 1 170 ? 0.578 -7.075 -8.215 1.00 94.50 170 ASP A CA 1
ATOM 1290 C C . ASP A 1 170 ? -0.363 -6.996 -7.019 1.00 94.50 170 ASP A C 1
ATOM 1292 O O . ASP A 1 170 ? 0.016 -6.510 -5.953 1.00 94.50 170 ASP A O 1
ATOM 1296 N N . ALA A 1 171 ? -1.603 -7.430 -7.217 1.00 92.50 171 ALA A N 1
ATOM 1297 C CA . ALA A 1 171 ? -2.621 -7.446 -6.181 1.00 92.50 171 ALA A CA 1
ATOM 1298 C C . ALA A 1 171 ? -2.517 -8.731 -5.353 1.00 92.50 171 ALA A C 1
ATOM 1300 O O . ALA A 1 171 ? -2.338 -9.818 -5.911 1.00 92.50 171 ALA A O 1
ATOM 1301 N N . SER A 1 172 ? -2.706 -8.628 -4.034 1.00 89.75 172 SER A N 1
ATOM 1302 C CA . SER A 1 172 ? -3.098 -9.802 -3.250 1.00 89.75 172 SER A CA 1
ATOM 1303 C C . SER A 1 172 ? -4.445 -10.319 -3.749 1.00 89.75 172 SER A C 1
ATOM 1305 O O . SER A 1 172 ? -5.246 -9.557 -4.295 1.00 89.75 172 SER A O 1
ATOM 1307 N N . LEU A 1 173 ? -4.715 -11.607 -3.534 1.00 86.81 173 LEU A N 1
ATOM 1308 C CA . LEU A 1 173 ? -5.968 -12.232 -3.972 1.00 86.81 173 LEU A CA 1
ATOM 1309 C C . LEU A 1 173 ? -7.203 -11.475 -3.449 1.00 86.81 173 LEU A C 1
ATOM 1311 O O . LEU A 1 173 ? -8.146 -11.248 -4.199 1.00 86.81 173 LEU A O 1
ATOM 1315 N N . SER A 1 174 ? -7.165 -11.010 -2.197 1.00 86.12 174 SER A N 1
ATOM 1316 C CA . SER A 1 174 ? -8.248 -10.234 -1.579 1.00 86.12 174 SER A CA 1
ATOM 1317 C C . SER A 1 174 ? -8.386 -8.793 -2.088 1.00 86.12 174 SER A C 1
ATOM 1319 O O . SER A 1 174 ? -9.424 -8.169 -1.873 1.00 86.12 174 SER A O 1
ATOM 1321 N N . ALA A 1 175 ? -7.364 -8.243 -2.751 1.00 90.12 175 ALA A N 1
ATOM 1322 C CA . ALA A 1 175 ? -7.355 -6.864 -3.239 1.00 90.12 175 ALA A CA 1
ATOM 1323 C C . ALA A 1 175 ? -7.739 -6.739 -4.723 1.00 90.12 175 ALA A C 1
ATOM 1325 O O . ALA A 1 175 ? -7.849 -5.621 -5.227 1.00 90.12 175 ALA A O 1
ATOM 1326 N N . VAL A 1 176 ? -7.958 -7.855 -5.426 1.00 92.50 176 VAL A N 1
ATOM 1327 C CA . VAL A 1 176 ? -8.302 -7.859 -6.858 1.00 92.50 176 VAL A CA 1
ATOM 1328 C C . VAL A 1 176 ? -9.545 -7.013 -7.133 1.00 92.50 176 VAL A C 1
ATOM 1330 O O . VAL A 1 176 ? -9.486 -6.111 -7.966 1.00 92.50 176 VAL A O 1
ATOM 1333 N N . ASP A 1 177 ? -10.632 -7.226 -6.387 1.00 91.88 177 ASP A N 1
ATOM 1334 C CA . ASP A 1 177 ? -11.887 -6.484 -6.578 1.00 91.88 177 ASP A CA 1
ATOM 1335 C C . ASP A 1 177 ? -11.722 -4.983 -6.305 1.00 91.88 177 ASP A C 1
ATOM 1337 O O . ASP A 1 177 ? -12.302 -4.143 -6.996 1.00 91.88 177 ASP A O 1
ATOM 1341 N N . PHE A 1 178 ? -10.874 -4.631 -5.333 1.00 91.38 178 PHE A N 1
ATOM 1342 C CA . PHE A 1 178 ? -10.544 -3.239 -5.037 1.00 91.38 178 PHE A CA 1
ATOM 1343 C C . PHE A 1 178 ? -9.870 -2.555 -6.235 1.00 91.38 178 PHE A C 1
ATOM 1345 O O . PHE A 1 178 ? -10.273 -1.457 -6.622 1.00 91.38 178 PHE A O 1
ATOM 1352 N N . TYR A 1 179 ? -8.875 -3.194 -6.855 1.00 94.50 179 TYR A N 1
ATOM 1353 C CA . TYR A 1 179 ? -8.199 -2.626 -8.024 1.00 94.50 179 TYR A CA 1
ATOM 1354 C C . TYR A 1 179 ? -9.055 -2.691 -9.293 1.00 94.50 179 TYR A C 1
ATOM 1356 O O . TYR A 1 179 ? -8.997 -1.767 -10.109 1.00 94.50 179 TYR A O 1
ATOM 1364 N N . ALA A 1 180 ? -9.897 -3.715 -9.435 1.00 94.12 180 ALA A N 1
ATOM 1365 C CA . ALA A 1 180 ? -10.867 -3.812 -10.521 1.00 94.12 180 ALA A CA 1
ATOM 1366 C C . ALA A 1 180 ? -11.842 -2.625 -10.516 1.00 94.12 180 ALA A C 1
ATOM 1368 O O . ALA A 1 180 ? -12.054 -1.993 -11.551 1.00 94.12 180 ALA A O 1
ATOM 1369 N N . ALA A 1 181 ? -12.345 -2.232 -9.340 1.00 92.69 181 ALA A N 1
ATOM 1370 C CA . ALA A 1 181 ? -13.184 -1.042 -9.183 1.00 92.69 181 ALA A CA 1
ATOM 1371 C C . ALA A 1 181 ? -12.466 0.273 -9.560 1.00 92.69 181 ALA A C 1
ATOM 1373 O O . ALA A 1 181 ? -13.112 1.264 -9.896 1.00 92.69 181 ALA A O 1
ATOM 1374 N N . LEU A 1 182 ? -11.129 0.286 -9.540 1.00 92.12 182 LEU A N 1
ATOM 1375 C CA . LEU A 1 182 ? -10.291 1.406 -9.980 1.00 92.12 182 LEU A CA 1
ATOM 1376 C C . LEU A 1 182 ? -9.897 1.316 -11.466 1.00 92.12 182 LEU A C 1
ATOM 1378 O O . LEU A 1 182 ? -9.059 2.099 -11.921 1.00 92.12 182 LEU A O 1
ATOM 1382 N N . GLY A 1 183 ? -10.478 0.385 -12.227 1.00 94.06 183 GLY A N 1
ATOM 1383 C CA . GLY A 1 183 ? -10.258 0.227 -13.666 1.00 94.06 183 GLY A CA 1
ATOM 1384 C C . GLY A 1 183 ? -9.009 -0.570 -14.045 1.00 94.06 183 GLY A C 1
ATOM 1385 O O . GLY A 1 183 ? -8.582 -0.500 -15.195 1.00 94.06 183 GLY A O 1
ATOM 1386 N N . PHE A 1 184 ? -8.399 -1.298 -13.105 1.00 96.31 184 PHE A N 1
ATOM 1387 C CA . PHE A 1 184 ? -7.364 -2.280 -13.432 1.00 96.31 184 PHE A CA 1
ATOM 1388 C C . PHE A 1 184 ? -8.003 -3.596 -13.883 1.00 96.31 184 PHE A C 1
ATOM 1390 O O . PHE A 1 184 ? -9.026 -4.023 -13.360 1.00 96.31 184 PHE A O 1
ATOM 1397 N N . VAL A 1 185 ? -7.368 -4.272 -14.830 1.00 97.62 185 VAL A N 1
ATOM 1398 C CA . VAL A 1 185 ? -7.810 -5.551 -15.384 1.00 97.62 185 VAL A CA 1
ATOM 1399 C C . VAL A 1 185 ? -6.738 -6.595 -15.108 1.00 97.62 185 VAL A C 1
ATOM 1401 O O . VAL A 1 185 ? -5.554 -6.330 -15.304 1.00 97.62 185 VAL A O 1
ATOM 1404 N N . ALA A 1 186 ? -7.136 -7.778 -14.644 1.00 96.94 186 ALA A N 1
ATOM 1405 C CA . ALA A 1 186 ? -6.212 -8.888 -14.435 1.00 96.94 186 ALA A CA 1
ATOM 1406 C C . ALA A 1 186 ? -5.633 -9.377 -15.772 1.00 96.94 186 ALA A C 1
ATOM 1408 O O . ALA A 1 186 ? -6.373 -9.632 -16.721 1.00 96.94 186 ALA A O 1
ATOM 1409 N N . THR A 1 187 ? -4.310 -9.514 -15.840 1.00 97.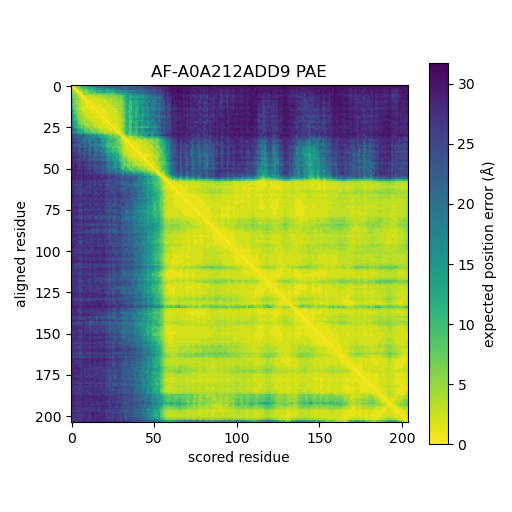06 187 THR A N 1
ATOM 1410 C CA . THR A 1 187 ? -3.583 -9.948 -17.047 1.00 97.06 187 THR A CA 1
ATOM 1411 C C . THR A 1 187 ? -2.733 -11.194 -16.823 1.00 97.06 187 THR A C 1
ATOM 1413 O O . THR A 1 187 ? -2.250 -11.787 -17.785 1.00 97.06 187 THR A O 1
ATOM 1416 N N . GLY A 1 188 ? -2.566 -11.627 -15.573 1.00 93.62 188 GLY A N 1
ATOM 1417 C CA . GLY A 1 188 ? -1.882 -12.869 -15.246 1.00 93.62 188 GLY A CA 1
ATOM 1418 C C . GLY A 1 188 ? -1.753 -13.089 -13.746 1.00 93.62 188 GLY A C 1
ATOM 1419 O O . GLY A 1 188 ? -2.162 -12.259 -12.937 1.00 93.62 188 GLY A O 1
ATOM 1420 N N . GLU A 1 189 ? -1.139 -14.206 -13.377 1.00 93.12 189 GLU A N 1
ATOM 1421 C CA . GLU A 1 189 ? -0.799 -14.527 -11.994 1.00 93.12 189 GLU A CA 1
ATOM 1422 C C . GLU A 1 189 ? 0.718 -14.592 -11.828 1.00 93.12 189 GLU A C 1
ATOM 1424 O O . GLU A 1 189 ? 1.450 -15.027 -12.720 1.00 93.12 189 GLU A O 1
ATOM 1429 N N . ARG A 1 190 ? 1.191 -14.189 -10.652 1.00 89.94 190 ARG A N 1
ATOM 1430 C CA . ARG A 1 190 ? 2.553 -14.423 -10.191 1.00 89.94 190 ARG A CA 1
ATOM 1431 C C . ARG A 1 190 ? 2.515 -15.317 -8.967 1.00 89.94 190 ARG A C 1
ATOM 1433 O O . ARG A 1 190 ? 1.750 -15.088 -8.036 1.00 89.94 190 ARG A O 1
ATOM 1440 N N . ASN A 1 191 ? 3.391 -16.311 -8.957 1.00 88.75 191 ASN A N 1
ATOM 1441 C CA . ASN A 1 191 ? 3.686 -17.090 -7.768 1.00 88.75 191 ASN A CA 1
ATOM 1442 C C . ASN A 1 191 ? 5.194 -17.071 -7.554 1.00 88.75 191 ASN A C 1
ATOM 1444 O O . ASN A 1 191 ? 5.943 -17.596 -8.378 1.00 88.75 191 ASN A O 1
ATOM 1448 N N . PHE A 1 192 ? 5.630 -16.440 -6.471 1.00 84.31 192 PHE A N 1
ATOM 1449 C CA . PHE A 1 192 ? 7.034 -16.401 -6.094 1.00 84.31 192 PHE A CA 1
ATOM 1450 C C . PHE A 1 192 ? 7.181 -16.835 -4.642 1.00 84.31 192 PHE A C 1
ATOM 1452 O O . PHE A 1 192 ? 6.671 -16.185 -3.733 1.00 84.31 192 PHE A O 1
ATOM 1459 N N . GLU A 1 193 ? 7.847 -17.970 -4.422 1.00 85.75 193 GLU A N 1
ATOM 1460 C CA . GLU A 1 193 ? 8.087 -18.528 -3.086 1.00 85.75 193 GLU A CA 1
ATOM 1461 C C . GLU A 1 193 ? 6.830 -18.549 -2.185 1.00 85.75 193 GLU A C 1
ATOM 1463 O O . GLU A 1 193 ? 6.874 -18.144 -1.017 1.00 85.75 193 GLU A O 1
ATOM 1468 N N . GLY A 1 194 ? 5.688 -18.963 -2.747 1.00 82.88 194 GLY A N 1
ATOM 1469 C CA . GLY A 1 194 ? 4.406 -19.062 -2.041 1.00 82.88 194 GLY A CA 1
ATOM 1470 C C . GLY A 1 194 ? 3.610 -17.756 -1.936 1.00 82.88 194 GLY A C 1
ATOM 1471 O O . GLY A 1 194 ? 2.481 -17.779 -1.451 1.00 82.88 194 GLY A O 1
ATOM 1472 N N . GLU A 1 195 ? 4.154 -16.630 -2.400 1.00 88.38 195 GLU A N 1
ATOM 1473 C CA . GLU A 1 195 ? 3.415 -15.379 -2.566 1.00 88.38 195 GLU A CA 1
ATOM 1474 C C . GLU A 1 195 ? 2.647 -15.419 -3.890 1.00 88.38 195 GLU A C 1
ATOM 1476 O O . GLU A 1 195 ? 3.225 -15.265 -4.969 1.00 88.38 195 GLU A O 1
ATOM 1481 N N . ARG A 1 196 ? 1.335 -15.661 -3.804 1.00 90.50 196 ARG A N 1
ATOM 1482 C CA . ARG A 1 196 ? 0.433 -15.670 -4.960 1.00 90.50 196 ARG A CA 1
ATOM 1483 C C . ARG A 1 196 ? -0.226 -14.308 -5.122 1.00 90.50 196 ARG A C 1
ATOM 1485 O O . ARG A 1 196 ? -0.999 -13.891 -4.266 1.00 90.50 196 ARG A O 1
ATOM 1492 N N . THR A 1 197 ? 0.058 -13.644 -6.232 1.00 93.19 197 THR A N 1
ATOM 1493 C CA . THR A 1 197 ? -0.507 -12.339 -6.585 1.00 93.19 197 THR A CA 1
ATOM 1494 C C . THR A 1 197 ? -1.101 -12.370 -7.985 1.00 93.19 197 THR A C 1
ATOM 1496 O O . THR A 1 197 ? -0.717 -13.188 -8.823 1.00 93.19 197 THR A O 1
ATOM 1499 N N . VAL A 1 198 ? -2.042 -11.470 -8.250 1.00 94.50 198 VAL A N 1
ATOM 1500 C CA . VAL A 1 198 ? -2.603 -11.255 -9.586 1.00 94.50 198 VAL A CA 1
ATOM 1501 C C . VAL A 1 198 ? -1.947 -10.017 -10.174 1.00 94.50 198 VAL A C 1
ATOM 1503 O O . VAL A 1 198 ? -2.048 -8.925 -9.615 1.00 94.50 198 VAL A O 1
ATOM 1506 N N . THR A 1 199 ? -1.268 -10.178 -11.305 1.00 96.50 199 THR A N 1
ATOM 1507 C CA . THR A 1 199 ? -0.789 -9.039 -12.080 1.00 96.50 199 THR A CA 1
ATOM 1508 C C . THR A 1 199 ? -1.985 -8.374 -12.746 1.00 96.50 199 THR A C 1
ATOM 1510 O O . THR A 1 199 ? -2.755 -9.022 -13.458 1.00 96.50 199 THR A O 1
ATOM 1513 N N . MET A 1 200 ? -2.141 -7.075 -12.507 1.00 97.62 200 MET A N 1
ATOM 1514 C CA . MET A 1 200 ? -3.214 -6.276 -13.085 1.00 97.62 200 MET A CA 1
ATOM 1515 C C . MET A 1 200 ? -2.649 -5.053 -13.799 1.00 97.62 200 MET A C 1
ATOM 1517 O O . MET A 1 200 ? -1.657 -4.464 -13.360 1.00 97.62 200 MET A O 1
ATOM 1521 N N . GLU A 1 201 ? -3.300 -4.659 -14.888 1.00 97.75 201 GLU A N 1
ATOM 1522 C CA . GLU A 1 201 ? -2.922 -3.510 -15.702 1.00 97.75 201 GLU A CA 1
ATOM 1523 C C . GLU A 1 201 ? -4.086 -2.537 -15.861 1.00 97.75 201 GLU A C 1
ATOM 1525 O O . GLU A 1 201 ? -5.235 -2.943 -16.014 1.00 97.75 201 GLU A O 1
ATOM 1530 N N . ARG A 1 202 ? -3.785 -1.242 -15.893 1.00 95.50 202 ARG A N 1
ATOM 1531 C CA . ARG A 1 202 ? -4.727 -0.203 -16.298 1.00 95.50 202 ARG A CA 1
ATOM 1532 C C . ARG A 1 202 ? -4.120 0.586 -17.443 1.00 95.50 202 ARG A C 1
ATOM 1534 O O . ARG A 1 202 ? -3.059 1.192 -17.294 1.00 95.50 202 ARG A O 1
ATOM 1541 N N . ARG A 1 203 ? -4.810 0.581 -18.580 1.00 93.00 203 ARG A N 1
ATOM 1542 C CA . ARG A 1 203 ? -4.487 1.451 -19.713 1.00 93.00 203 ARG A CA 1
ATOM 1543 C C . ARG A 1 203 ? -5.153 2.806 -19.511 1.00 93.00 203 ARG A C 1
ATOM 1545 O O . ARG A 1 203 ? -6.218 2.880 -18.892 1.00 93.00 203 ARG A O 1
ATOM 1552 N N . ARG A 1 204 ? -4.491 3.855 -19.985 1.00 72.56 204 ARG A N 1
ATOM 1553 C CA . ARG A 1 204 ? -5.125 5.164 -20.138 1.00 72.56 204 ARG A CA 1
ATOM 1554 C C . ARG A 1 204 ? -6.137 5.172 -21.272 1.00 72.56 204 ARG A C 1
ATOM 1556 O O . ARG A 1 204 ? -5.911 4.440 -22.259 1.00 72.56 204 ARG A O 1
#

Radius of gyration: 26.41 Å; Cα contacts (8 Å, |Δi|>4): 276; chains: 1; bounding box: 50×61×81 Å

Mean predicted aligned error: 12.15 Å

Secondary structure (DSSP, 8-state):
------HHHHHHHHHHHHHHHHHHHHHHHT---HHHHHHHHHHHHHHHHHHHHHHSPPEEEE--GGGHHHHHHHHHHHHHHTGGGTS-HHHHHHHHHH--HHHHHHHHHSSEEEEEEETTEEEEEEEEETTEEEEEEE-GGGTTSSHHHHHHHHHHHSHHHHH-SEEEEEEEGGGHHHHHHTT-EEEEEEEETTEEEEEEEEE-

Sequence (204 aa):
MAKVVNLREARKARERATRRAEGDANAAKFGRTKAERQMEEARAGKERAFLDGHRLQPEIRRAEAGDTSALLQVIHRALRQTNARDYPPAVIERLVTAFTVQRIAALIAGPCCHVALSGGHPVGLAALEGDRVRSVFVDPAHQGRGIGGALMQTLLSAPEAKEVPVLRLDASLSAVDFYAALGFVATGERNFEGERTVTMERRR

Solvent-accessible surface area (backbone atoms only — not comparable to full-atom values): 11321 Å² total; per-residue (Å²): 135,85,80,85,74,61,64,68,60,54,50,54,50,51,58,51,51,51,53,48,52,51,51,52,49,47,47,66,74,62,69,60,54,73,68,53,49,52,52,48,51,54,47,50,49,50,50,52,54,40,58,54,32,72,76,42,82,63,55,68,46,75,43,51,84,86,46,42,69,48,50,51,50,31,45,45,48,22,41,68,67,62,49,44,78,73,35,55,69,71,43,41,55,49,52,48,67,70,61,40,71,69,56,47,45,52,47,40,72,36,93,43,22,36,27,31,36,57,96,88,38,70,42,28,38,32,32,45,58,86,47,30,54,40,73,75,41,46,20,69,93,58,55,95,36,58,50,68,59,52,45,49,50,52,48,61,67,33,69,70,48,64,74,36,67,54,37,32,36,72,29,49,73,86,43,43,66,63,43,38,77,72,61,32,42,82,77,48,75,44,77,55,90,75,45,59,29,36,31,26,39,27,71,118

Nearest PDB structures (foldseek):
  5jph-assembly2_A  TM=6.902E-01  e=8.860E-08  Staphylococcus aureus subsp. aureus COL
  2jdd-assembly1_A  TM=6.948E-01  e=6.068E-06  Bacillus licheniformis
  3efa-assembly1_A-2  TM=7.240E-01  e=7.332E-06  Lactiplantibacillus plantarum WCFS1
  1xeb-assembly2_B  TM=6.709E-01  e=6.884E-06  Pseudomonas aeruginosa
  3f8k-assembly1_A  TM=7.277E-01  e=2.012E-05  Saccharolobus solfataricus P2

Foldseek 3Di:
DDDPDPVVVVVVVVVVVVVVVVVVVVCVVVPDDPVNVVVVVVVVVLVVLLVVLQVDDFDKDQDDLVQLVLLLVQLLQCLVPPVCVQFPPVVSVVVNVVRDSVNSNVQSVDPFKMFTDDPNHGQFIWGDDQQEIDGGTGRPSNPPSCNSVSSVVSRCPDPSVVPHQKHKYWARPVCPVVVVVVQWDFDAWDDDPGRITTMTMHGD

Organism: NCBI:txid366618

InterPro domains:
  IPR000182 GNAT domain [PF13673] (102-201)
  IPR000182 GNAT domain [PS51186] (58-204)
  IPR016181 Acyl-CoA N-acyltransferase [SSF55729] (58-201)
  IPR025227 Protein of unknown function DUF4169 [PF13770] (2-56)
  IPR050832 Bacterial Acetyltransferase [PTHR43877] (58-191)